Protein AF-A0A7J8DNM6-F1 (afdb_monomer)

InterPro domains:
  IPR003892 Ubiquitin system component CUE [PF02845] (130-167)
  IPR003892 Ubiquitin system component CUE [PS51140] (125-168)
  IPR039805 CUE domain-containing protein 2, CUE domain [cd14367] (128-167)
  IPR060584 CUEDC2, N-terminal domain [PF27983] (4-97)

Organism: Molossus molossus (NCBI:txid27622)

Mean predicted aligned error: 23.27 Å

Solvent-accessible surface area (backbone atoms only — not comparable to full-atom values): 17488 Å² total; per-residue (Å²): 107,73,65,50,53,52,50,47,54,52,50,53,52,51,44,47,74,78,39,76,84,54,64,64,85,64,69,49,72,66,58,43,50,51,55,50,52,54,40,62,72,36,38,77,83,24,75,41,88,88,71,39,66,62,66,61,53,36,54,60,44,29,77,51,33,73,68,50,67,75,55,56,67,68,61,56,43,52,50,51,27,54,48,21,44,51,50,55,58,54,56,72,73,53,87,80,88,78,86,84,80,85,82,86,85,91,87,84,88,89,84,92,82,92,79,84,86,81,90,72,87,75,74,78,75,66,55,85,61,34,60,53,45,41,69,78,31,79,87,53,50,72,69,55,36,47,50,39,27,60,74,39,72,68,36,61,68,59,24,49,48,52,64,72,64,68,76,66,90,67,66,75,83,74,67,51,104,72,82,72,64,82,73,66,96,66,73,62,56,83,89,44,37,60,58,50,50,43,69,74,72,49,86,73,59,68,73,56,72,71,53,77,85,70,79,76,72,79,79,77,70,82,75,82,28,67,40,70,56,96,94,36,84,67,28,74,82,59,66,91,75,72,91,81,75,62,63,68,66,50,53,56,59,72,68,61,74,88,76,74,80,80,82,80,79,79,89,126

pLDDT: mean 74.91, std 18.37, range [25.66, 93.31]

Radius of gyration: 44.98 Å; Cα contacts (8 Å, |Δi|>4): 129; chains: 1; bounding box: 116×76×130 Å

Structure (mmCIF, N/CA/C/O backbone):
data_AF-A0A7J8DNM6-F1
#
_entry.id   AF-A0A7J8DNM6-F1
#
loop_
_atom_site.group_PDB
_atom_site.id
_atom_site.type_symbol
_atom_site.label_atom_id
_atom_site.label_alt_id
_atom_site.label_comp_id
_atom_site.label_asym_id
_atom_site.label_entity_id
_atom_site.label_seq_id
_atom_site.pdbx_PDB_ins_code
_atom_site.Cartn_x
_atom_site.Cartn_y
_atom_site.Cartn_z
_atom_site.occupancy
_atom_site.B_iso_or_equiv
_atom_site.auth_seq_id
_atom_site.auth_comp_id
_atom_site.auth_asym_id
_atom_site.auth_atom_id
_atom_site.pdbx_PDB_model_num
ATOM 1 N N . MET A 1 1 ? -13.519 15.029 -11.400 1.00 61.81 1 MET A N 1
ATOM 2 C CA . MET A 1 1 ? -14.627 14.506 -12.221 1.00 61.81 1 MET A CA 1
ATOM 3 C C . MET A 1 1 ? -14.195 14.090 -13.626 1.00 61.81 1 MET A C 1
ATOM 5 O O . MET A 1 1 ? -14.312 12.912 -13.914 1.00 61.81 1 MET A O 1
ATOM 9 N N . GLU A 1 2 ? -13.696 14.951 -14.528 1.00 80.31 2 GLU A N 1
ATOM 10 C CA . GLU A 1 2 ? -13.348 14.485 -15.897 1.00 80.31 2 GLU A CA 1
ATOM 11 C C . GLU A 1 2 ? -12.157 13.504 -15.920 1.00 80.31 2 GLU A C 1
ATOM 13 O O . GLU A 1 2 ? -12.216 12.484 -16.601 1.00 80.31 2 GLU A O 1
ATOM 18 N N . LEU A 1 3 ? -11.137 13.739 -15.086 1.00 82.69 3 LEU A N 1
ATOM 19 C CA . LEU A 1 3 ? -9.986 12.838 -14.920 1.00 82.69 3 LEU A CA 1
ATOM 20 C C . LEU A 1 3 ? -10.393 11.461 -14.366 1.00 82.69 3 LEU A C 1
ATOM 22 O O . LEU A 1 3 ? -10.002 10.438 -14.915 1.00 82.69 3 LEU A O 1
ATOM 26 N N . GLU A 1 4 ? -11.260 11.417 -13.353 1.00 83.19 4 GLU A N 1
ATOM 27 C CA . GLU A 1 4 ? -11.793 10.161 -12.794 1.00 83.19 4 GLU A CA 1
ATOM 28 C C . GLU A 1 4 ? -12.631 9.391 -13.821 1.00 83.19 4 GLU A C 1
ATOM 30 O O . GLU A 1 4 ? -12.622 8.161 -13.841 1.00 83.19 4 GLU A O 1
ATOM 35 N N . ARG A 1 5 ? -13.329 10.089 -14.730 1.00 86.62 5 ARG A N 1
ATOM 36 C CA . ARG A 1 5 ? -14.038 9.438 -15.843 1.00 86.62 5 ARG A CA 1
ATOM 37 C C . ARG A 1 5 ? -13.084 8.805 -16.851 1.00 86.62 5 ARG A C 1
ATOM 39 O O . ARG A 1 5 ? -13.411 7.758 -17.401 1.00 86.62 5 ARG A O 1
ATOM 46 N N . ILE A 1 6 ? -11.921 9.413 -17.079 1.00 88.50 6 ILE A N 1
ATOM 47 C CA . ILE A 1 6 ? -10.868 8.843 -17.928 1.00 88.50 6 ILE A CA 1
ATOM 48 C C . ILE A 1 6 ? -10.268 7.606 -17.251 1.00 88.50 6 ILE A C 1
ATOM 50 O O . ILE A 1 6 ? -10.199 6.554 -17.884 1.00 88.50 6 ILE A O 1
ATOM 54 N N . VAL A 1 7 ? -9.914 7.707 -15.962 1.00 89.69 7 VAL A N 1
ATOM 55 C CA . VAL A 1 7 ? -9.372 6.584 -15.177 1.00 89.69 7 VAL A CA 1
ATOM 56 C C . VAL A 1 7 ? -10.362 5.427 -15.130 1.00 89.69 7 VAL A C 1
ATOM 58 O O . VAL A 1 7 ? -10.005 4.314 -15.498 1.00 89.69 7 VAL A O 1
ATOM 61 N N . SER A 1 8 ? -11.616 5.682 -14.752 1.00 89.88 8 SER A N 1
ATOM 62 C CA . SER A 1 8 ? -12.641 4.636 -14.670 1.00 89.88 8 SER A CA 1
ATOM 63 C C . SER A 1 8 ? -12.881 3.956 -16.017 1.00 89.88 8 SER A C 1
ATOM 65 O O . SER A 1 8 ? -12.855 2.732 -16.086 1.00 89.88 8 SER A O 1
ATOM 67 N N . ALA A 1 9 ? -13.045 4.708 -17.110 1.00 89.88 9 ALA A N 1
ATOM 68 C CA . ALA A 1 9 ? -13.273 4.119 -18.429 1.00 89.88 9 ALA A CA 1
ATOM 69 C C . ALA A 1 9 ? -12.100 3.241 -18.893 1.00 89.88 9 ALA A C 1
ATOM 71 O O . ALA A 1 9 ? -12.311 2.152 -19.428 1.00 89.88 9 ALA A O 1
ATOM 72 N N . ALA A 1 10 ? -10.868 3.699 -18.685 1.00 90.50 10 ALA A N 1
ATOM 73 C CA . ALA A 1 10 ? -9.682 2.978 -19.118 1.00 90.50 10 ALA A CA 1
ATOM 74 C C . ALA A 1 10 ? -9.350 1.776 -18.218 1.00 90.50 10 ALA A C 1
ATOM 76 O O . ALA A 1 10 ? -8.978 0.728 -18.745 1.00 90.50 10 ALA A O 1
ATOM 77 N N . LEU A 1 11 ? -9.557 1.882 -16.902 1.00 89.94 11 LEU A N 1
ATOM 78 C CA . LEU A 1 11 ? -9.420 0.765 -15.965 1.00 89.94 11 LEU A CA 1
ATOM 79 C C . LEU A 1 11 ? -10.451 -0.330 -16.269 1.00 89.94 11 LEU A C 1
ATOM 81 O O . LEU A 1 11 ? -10.096 -1.500 -16.371 1.00 89.94 11 LEU A O 1
ATOM 85 N N . LEU A 1 12 ? -11.715 0.043 -16.494 1.00 89.94 12 LEU A N 1
ATOM 86 C CA . LEU A 1 12 ? -12.769 -0.908 -16.857 1.00 89.94 12 LEU A CA 1
ATOM 87 C C . LEU A 1 12 ? -12.451 -1.615 -18.179 1.00 89.94 12 LEU A C 1
ATOM 89 O O . LEU A 1 12 ? -12.579 -2.834 -18.263 1.00 89.94 12 LEU A O 1
ATOM 93 N N . ALA A 1 13 ? -11.995 -0.873 -19.192 1.00 90.56 13 ALA A N 1
ATOM 94 C CA . ALA A 1 13 ? -11.592 -1.459 -20.467 1.00 90.56 13 ALA A CA 1
ATOM 95 C C . ALA A 1 13 ? -10.422 -2.440 -20.299 1.00 90.56 13 ALA A C 1
ATOM 97 O O . ALA A 1 13 ? -10.457 -3.528 -20.870 1.00 90.56 13 ALA A O 1
ATOM 98 N N . PHE A 1 14 ? -9.422 -2.080 -19.489 1.00 92.00 14 PHE A N 1
ATOM 99 C CA . PHE A 1 14 ? -8.266 -2.924 -19.196 1.00 92.00 14 PHE A CA 1
ATOM 100 C C . PHE A 1 14 ? -8.660 -4.231 -18.504 1.00 92.00 14 PHE A C 1
ATOM 102 O O . PHE A 1 14 ? -8.277 -5.316 -18.957 1.00 92.00 14 PHE A O 1
ATOM 109 N N . VAL A 1 15 ? -9.470 -4.142 -17.446 1.00 90.19 15 VAL A N 1
ATOM 110 C CA . VAL A 1 15 ? -9.927 -5.327 -16.717 1.00 90.19 15 VAL A CA 1
ATOM 111 C C . VAL A 1 15 ? -10.764 -6.217 -17.631 1.00 90.19 15 VAL A C 1
ATOM 113 O O . VAL A 1 15 ? -10.523 -7.414 -17.669 1.00 90.19 15 VAL A O 1
ATOM 116 N N . GLN A 1 16 ? -11.654 -5.665 -18.459 1.00 88.38 16 GLN A N 1
ATOM 117 C CA . GLN A 1 16 ? -12.438 -6.463 -19.411 1.00 88.38 16 GLN A CA 1
ATOM 118 C C . GLN A 1 16 ? -11.579 -7.180 -20.462 1.00 88.38 16 GLN A C 1
ATOM 120 O O . GLN A 1 16 ? -11.927 -8.283 -20.882 1.00 88.38 16 GLN A O 1
ATOM 125 N N . THR A 1 17 ? -10.457 -6.591 -20.891 1.00 91.12 17 THR A N 1
ATOM 126 C CA . THR A 1 17 ? -9.538 -7.248 -21.836 1.00 91.12 17 THR A CA 1
ATOM 127 C C . THR A 1 17 ? -8.751 -8.405 -21.230 1.00 91.12 17 THR A C 1
ATOM 129 O O . THR A 1 17 ? -8.462 -9.364 -21.943 1.00 91.12 17 THR A O 1
ATOM 132 N N . HIS A 1 18 ? -8.398 -8.331 -19.946 1.00 88.44 18 HIS A N 1
ATOM 133 C CA . HIS A 1 18 ? -7.558 -9.340 -19.293 1.00 88.44 18 HIS A CA 1
ATOM 134 C C . HIS A 1 18 ? -8.346 -10.328 -18.422 1.00 88.44 18 HIS A C 1
ATOM 136 O O . HIS A 1 18 ? -7.888 -11.448 -18.214 1.00 88.44 18 HIS A O 1
ATOM 142 N N . LEU A 1 19 ? -9.536 -9.941 -17.961 1.00 88.56 19 LEU A N 1
ATOM 143 C CA . LEU A 1 19 ? -10.426 -10.694 -17.080 1.00 88.56 19 LEU A CA 1
ATOM 144 C C . LEU A 1 19 ? -11.892 -10.488 -17.524 1.00 88.56 19 LEU A C 1
ATOM 146 O O . LEU A 1 19 ? -12.631 -9.708 -16.920 1.00 88.56 19 LEU A O 1
ATOM 150 N N . PRO A 1 20 ? -12.355 -11.184 -18.579 1.00 80.69 20 PRO A N 1
ATOM 151 C CA . PRO A 1 20 ? -13.709 -11.005 -19.115 1.00 80.69 20 PRO A CA 1
ATOM 152 C C . PRO A 1 20 ? -14.824 -11.472 -18.162 1.00 80.69 20 PRO A C 1
ATOM 154 O O . PRO A 1 20 ? -15.978 -11.095 -18.345 1.00 80.69 20 PRO A O 1
ATOM 157 N N . GLU A 1 21 ? -14.487 -12.285 -17.157 1.00 82.25 21 GLU A N 1
ATOM 158 C CA . GLU A 1 21 ? -15.415 -12.786 -16.131 1.00 82.25 21 GLU A CA 1
ATOM 159 C C . GLU A 1 21 ? -15.377 -11.964 -14.830 1.00 82.25 21 GLU A C 1
ATOM 161 O O . GLU A 1 21 ? -16.088 -12.294 -13.881 1.00 82.25 21 GLU A O 1
ATOM 166 N N . ALA A 1 22 ? -14.558 -10.908 -14.760 1.00 83.25 22 ALA A N 1
ATOM 167 C CA . ALA A 1 22 ? -14.437 -10.101 -13.552 1.00 83.25 22 ALA A CA 1
ATOM 168 C C . ALA A 1 22 ? -15.730 -9.329 -13.253 1.00 83.25 22 ALA A C 1
ATOM 170 O O . ALA A 1 22 ? -16.288 -8.644 -14.116 1.00 83.25 22 ALA A O 1
ATOM 171 N N . ASP A 1 23 ? -16.170 -9.397 -11.997 1.00 82.69 23 ASP A N 1
ATOM 172 C CA . ASP A 1 23 ? -17.234 -8.541 -11.489 1.00 82.69 23 ASP A CA 1
ATOM 173 C C . ASP A 1 23 ? -16.671 -7.143 -11.195 1.00 82.69 23 ASP A C 1
ATOM 175 O O . ASP A 1 23 ? -15.834 -6.960 -10.316 1.00 82.69 23 ASP A O 1
ATOM 179 N N . LEU A 1 24 ? -17.128 -6.152 -11.962 1.00 82.19 24 LEU A N 1
ATOM 180 C CA . LEU A 1 24 ? -16.690 -4.756 -11.859 1.00 82.19 24 LEU A CA 1
ATOM 181 C C . LEU A 1 24 ? -17.611 -3.921 -10.962 1.00 82.19 24 LEU A C 1
ATOM 183 O O . LEU A 1 24 ? -17.392 -2.720 -10.813 1.00 82.19 24 LEU A O 1
ATOM 187 N N . SER A 1 25 ? -18.655 -4.526 -10.384 1.00 83.25 25 SER A N 1
ATOM 188 C CA . SER A 1 25 ? -19.631 -3.819 -9.548 1.00 83.25 25 SER A CA 1
ATOM 189 C C . SER A 1 25 ? -19.038 -3.281 -8.242 1.00 83.25 25 SER A C 1
ATOM 191 O O . SER A 1 25 ? -19.586 -2.336 -7.676 1.00 83.25 25 SER A O 1
ATOM 193 N N . GLY A 1 26 ? -17.909 -3.840 -7.795 1.00 80.81 26 GLY A N 1
ATOM 194 C CA . GLY A 1 26 ? -17.168 -3.394 -6.614 1.00 80.81 26 GLY A CA 1
ATOM 195 C C . GLY A 1 26 ? -16.264 -2.178 -6.835 1.00 80.81 26 GLY A C 1
ATOM 196 O O . GLY A 1 26 ? -15.731 -1.655 -5.861 1.00 80.81 26 GLY A O 1
ATOM 197 N N . LEU A 1 27 ? -16.078 -1.716 -8.078 1.00 88.62 27 LEU A N 1
ATOM 198 C CA . LEU A 1 27 ? -15.266 -0.532 -8.366 1.00 88.62 27 LEU A CA 1
ATOM 199 C C . LEU A 1 27 ? -16.073 0.745 -8.098 1.00 88.62 27 LEU A C 1
ATOM 201 O O . LEU A 1 27 ? -16.978 1.099 -8.856 1.00 88.62 27 LEU A O 1
ATOM 205 N N . ASP A 1 28 ? -15.730 1.439 -7.018 1.00 89.75 28 ASP A N 1
ATOM 206 C CA . ASP A 1 28 ? -16.382 2.662 -6.561 1.00 89.75 28 ASP A CA 1
ATOM 207 C C . ASP A 1 28 ? -15.521 3.928 -6.760 1.00 89.75 28 ASP A C 1
ATOM 209 O O . ASP A 1 28 ? -14.427 3.919 -7.321 1.00 89.75 28 ASP A O 1
ATOM 213 N N . GLU A 1 29 ? -16.035 5.074 -6.315 1.00 89.69 29 GLU A N 1
ATOM 214 C CA . GLU A 1 29 ? -15.306 6.347 -6.375 1.00 89.69 29 GLU A CA 1
ATOM 215 C C . GLU A 1 29 ? -14.008 6.320 -5.548 1.00 89.69 29 GLU A C 1
ATOM 217 O O . GLU A 1 29 ? -13.029 6.970 -5.915 1.00 89.69 29 GLU A O 1
ATOM 222 N N . VAL A 1 30 ? -13.966 5.526 -4.471 1.00 90.94 30 VAL A N 1
ATOM 223 C CA . VAL A 1 30 ? -12.804 5.425 -3.582 1.00 90.94 30 VAL A CA 1
ATOM 224 C C . VAL A 1 30 ? -11.639 4.780 -4.320 1.00 90.94 30 VAL A C 1
ATOM 226 O O . VAL A 1 30 ? -10.547 5.353 -4.333 1.00 90.94 30 VAL A O 1
ATOM 229 N N . ILE A 1 31 ? -11.858 3.653 -5.002 1.00 91.38 31 ILE A N 1
ATOM 230 C CA . ILE A 1 31 ? -10.784 3.012 -5.769 1.00 91.38 31 ILE A CA 1
ATOM 231 C C . ILE A 1 31 ? -10.327 3.889 -6.938 1.00 91.38 31 ILE A C 1
ATOM 233 O O . ILE A 1 31 ? -9.128 3.996 -7.184 1.00 91.38 31 ILE A O 1
ATOM 237 N N . PHE A 1 32 ? -11.236 4.602 -7.612 1.00 90.75 32 PHE A N 1
ATOM 238 C CA . PHE A 1 32 ? -10.841 5.528 -8.677 1.00 90.75 32 PHE A CA 1
ATOM 239 C C . PHE A 1 32 ? -10.017 6.705 -8.148 1.00 90.75 32 PHE A C 1
ATOM 241 O O . PHE A 1 32 ? -9.065 7.110 -8.812 1.00 90.75 32 PHE A O 1
ATOM 248 N N . SER A 1 33 ? -10.330 7.215 -6.954 1.00 90.94 33 SER A N 1
ATOM 249 C CA . SER A 1 33 ? -9.546 8.271 -6.305 1.00 90.94 33 SER A CA 1
ATOM 250 C C . SER A 1 33 ? -8.150 7.789 -5.903 1.00 90.94 33 SER A C 1
ATOM 252 O O . SER A 1 33 ? -7.171 8.502 -6.112 1.00 90.94 33 SER A O 1
ATOM 254 N N . TYR A 1 34 ? -8.043 6.550 -5.414 1.00 92.50 34 TYR A N 1
ATOM 255 C CA . TYR A 1 34 ? -6.767 5.917 -5.096 1.00 92.50 34 TYR A CA 1
ATOM 256 C C . TYR A 1 34 ? -5.905 5.743 -6.351 1.00 92.50 34 TYR A C 1
ATOM 258 O O . TYR A 1 34 ? -4.764 6.197 -6.379 1.00 92.50 34 TYR A O 1
ATOM 266 N N . VAL A 1 35 ? -6.464 5.155 -7.416 1.00 91.50 35 VAL A N 1
ATOM 267 C CA . VAL A 1 35 ? -5.762 4.958 -8.695 1.00 91.50 35 VAL A CA 1
ATOM 268 C C . VAL A 1 35 ? -5.342 6.301 -9.297 1.00 91.50 35 VAL A C 1
ATOM 270 O O . VAL A 1 35 ? -4.244 6.417 -9.834 1.00 91.50 35 VAL A O 1
ATOM 273 N N . LEU A 1 36 ? -6.188 7.328 -9.198 1.00 90.19 36 LEU A N 1
ATOM 274 C CA . LEU A 1 36 ? -5.845 8.670 -9.657 1.00 90.19 36 LEU A CA 1
ATOM 275 C C . LEU A 1 36 ? -4.667 9.255 -8.866 1.00 90.19 36 LEU A C 1
ATOM 277 O O . LEU A 1 36 ? -3.745 9.764 -9.491 1.00 90.19 36 LEU A O 1
ATOM 281 N N . GLY A 1 37 ? -4.661 9.140 -7.534 1.00 89.38 37 GLY A N 1
ATOM 282 C CA . GLY A 1 37 ? -3.546 9.598 -6.696 1.00 89.38 37 GLY A CA 1
ATOM 283 C C . GLY A 1 37 ? -2.235 8.881 -7.026 1.00 89.38 37 GLY A C 1
ATOM 284 O O . GLY A 1 37 ? -1.216 9.524 -7.254 1.00 89.38 37 GLY A O 1
ATOM 285 N N . VAL A 1 38 ? -2.292 7.558 -7.194 1.00 90.69 38 VAL A N 1
ATOM 286 C CA . VAL A 1 38 ? -1.154 6.750 -7.657 1.00 90.69 38 VAL A CA 1
ATOM 287 C C . VAL A 1 38 ? -0.615 7.253 -9.002 1.00 90.69 38 VAL A C 1
ATOM 289 O O . VAL A 1 38 ? 0.592 7.394 -9.186 1.00 90.69 38 VAL A O 1
ATOM 292 N N . LEU A 1 39 ? -1.501 7.553 -9.954 1.00 88.94 39 LEU A N 1
ATOM 293 C CA . LEU A 1 39 ? -1.121 8.074 -11.269 1.00 88.94 39 LEU A CA 1
ATOM 294 C C . LEU A 1 39 ? -0.560 9.504 -11.217 1.00 88.94 39 LEU A C 1
ATOM 296 O O . LEU A 1 39 ? 0.232 9.874 -12.087 1.00 88.94 39 LEU A O 1
ATOM 300 N N . GLU A 1 40 ? -0.956 10.309 -10.231 1.00 85.69 40 GLU A N 1
ATOM 301 C CA . GLU A 1 40 ? -0.399 11.644 -9.996 1.00 85.69 40 GLU A CA 1
ATOM 302 C C . GLU A 1 40 ? 1.028 11.575 -9.441 1.00 85.69 40 GLU A C 1
ATOM 304 O O . GLU A 1 40 ? 1.890 12.322 -9.912 1.00 85.69 40 GLU A O 1
ATOM 309 N N . ASP A 1 41 ? 1.293 10.641 -8.525 1.00 84.12 41 ASP A N 1
ATOM 310 C CA . ASP A 1 41 ? 2.611 10.423 -7.914 1.00 84.12 41 ASP A CA 1
ATOM 311 C C . ASP A 1 41 ? 3.627 9.822 -8.904 1.00 84.12 41 ASP A C 1
ATOM 313 O O . ASP A 1 41 ? 4.816 10.150 -8.887 1.00 84.12 41 ASP A O 1
ATOM 317 N N . LEU A 1 42 ? 3.145 8.988 -9.831 1.00 81.69 42 LEU A N 1
ATOM 318 C CA . LEU A 1 42 ? 3.931 8.385 -10.911 1.00 81.69 42 LEU A CA 1
ATOM 319 C C . LEU A 1 42 ? 4.471 9.406 -11.926 1.00 81.69 42 LEU A C 1
ATOM 321 O O . LEU A 1 42 ? 5.528 9.202 -12.529 1.00 81.69 42 LEU A O 1
ATOM 325 N N . GLY A 1 43 ? 3.742 10.500 -12.149 1.00 70.69 43 GLY A N 1
ATOM 326 C CA . GLY A 1 43 ? 4.082 11.489 -13.167 1.00 70.69 43 GLY A CA 1
ATOM 327 C C . GLY A 1 43 ? 4.105 10.932 -14.609 1.00 70.69 43 GLY A C 1
ATOM 328 O O . GLY A 1 43 ? 3.683 9.805 -14.886 1.00 70.69 43 GLY A O 1
ATOM 329 N N . PRO A 1 44 ? 4.580 11.727 -15.587 1.00 68.81 44 PRO A N 1
ATOM 330 C CA . PRO A 1 44 ? 4.567 11.347 -17.004 1.00 68.81 44 PRO A CA 1
ATOM 331 C C . PRO A 1 44 ? 5.595 10.263 -17.362 1.00 68.81 44 PRO A C 1
ATOM 333 O O . PRO A 1 44 ? 5.495 9.665 -18.430 1.00 68.81 44 PRO A O 1
ATOM 336 N N . SER A 1 45 ? 6.576 10.016 -16.491 1.00 68.6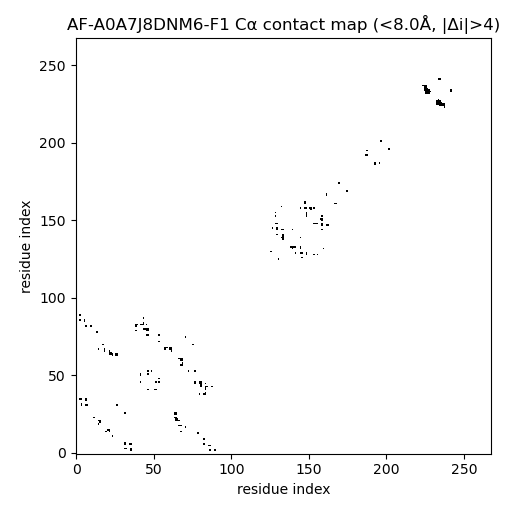2 45 SER A N 1
ATOM 337 C CA . SER A 1 45 ? 7.649 9.042 -16.717 1.00 68.62 45 SER A CA 1
ATOM 338 C C . SER A 1 45 ? 7.174 7.591 -16.562 1.00 68.62 45 SER A C 1
ATOM 340 O O . SER A 1 45 ? 7.761 6.694 -17.164 1.00 68.62 45 SER A O 1
ATOM 342 N N . GLY A 1 46 ? 6.065 7.362 -15.849 1.00 69.94 46 GLY A N 1
ATOM 343 C CA . GLY A 1 46 ? 5.513 6.029 -15.605 1.00 69.94 46 GLY A CA 1
ATOM 344 C C . GLY A 1 46 ? 6.155 5.320 -14.403 1.00 69.94 46 GLY A C 1
ATOM 345 O O . GLY A 1 46 ? 6.978 5.912 -13.705 1.00 69.94 46 GLY A O 1
ATOM 346 N N . PRO A 1 47 ? 5.747 4.070 -14.123 1.00 77.25 47 PRO A N 1
ATOM 347 C CA . PRO A 1 47 ? 6.210 3.328 -12.952 1.00 77.25 47 PRO A CA 1
ATOM 348 C C . PRO A 1 47 ? 7.687 2.952 -13.055 1.00 77.25 47 PRO A C 1
ATOM 350 O O . PRO A 1 47 ? 8.102 2.306 -14.014 1.00 77.25 47 PRO A O 1
ATOM 353 N N . SER A 1 48 ? 8.464 3.336 -12.039 1.00 73.25 48 SER A N 1
ATOM 354 C CA . SER A 1 48 ? 9.823 2.851 -11.783 1.00 73.25 48 SER A CA 1
ATOM 355 C C . SER A 1 48 ? 9.865 2.106 -10.449 1.00 73.25 48 SER A C 1
ATOM 357 O O . SER A 1 48 ? 9.075 2.403 -9.554 1.00 73.25 48 SER A O 1
ATOM 359 N N . GLU A 1 49 ? 10.800 1.164 -10.309 1.00 64.56 49 GLU A N 1
ATOM 360 C CA . GLU A 1 49 ? 10.955 0.335 -9.099 1.00 64.56 49 GLU A CA 1
ATOM 361 C C . GLU A 1 49 ? 11.189 1.179 -7.827 1.00 64.56 49 GLU A C 1
ATOM 363 O O . GLU A 1 49 ? 10.779 0.780 -6.744 1.00 64.56 49 GLU A O 1
ATOM 368 N N . ASP A 1 50 ? 11.778 2.375 -7.960 1.00 68.88 50 ASP A N 1
ATOM 369 C CA . ASP A 1 50 ? 12.058 3.273 -6.828 1.00 68.88 50 ASP A CA 1
ATOM 370 C C . ASP A 1 50 ? 10.909 4.241 -6.493 1.00 68.88 50 ASP A C 1
ATOM 372 O O . ASP A 1 50 ? 10.870 4.790 -5.392 1.00 68.88 50 ASP A O 1
ATOM 376 N N . ASN A 1 51 ? 9.990 4.494 -7.433 1.00 76.06 51 ASN A N 1
ATOM 377 C CA . ASN A 1 51 ? 8.937 5.508 -7.276 1.00 76.06 51 ASN A CA 1
ATOM 378 C C . ASN A 1 51 ? 7.528 4.906 -7.168 1.00 76.06 51 ASN A C 1
ATOM 380 O O . ASN A 1 51 ? 6.575 5.628 -6.881 1.00 76.06 51 ASN A O 1
ATOM 384 N N . PHE A 1 52 ? 7.371 3.602 -7.417 1.00 86.06 52 PHE A N 1
ATOM 385 C CA . PHE A 1 52 ? 6.069 2.950 -7.421 1.00 86.06 52 PHE A CA 1
ATOM 386 C C . PHE A 1 52 ? 6.114 1.506 -6.940 1.00 86.06 52 PHE A C 1
ATOM 388 O O . PHE A 1 52 ? 6.726 0.636 -7.558 1.00 86.06 52 PHE A O 1
ATOM 395 N N . ASP A 1 53 ? 5.356 1.245 -5.880 1.00 89.44 53 ASP A N 1
ATOM 396 C CA . ASP A 1 53 ? 5.134 -0.101 -5.377 1.00 89.44 53 ASP A CA 1
ATOM 397 C C . ASP A 1 53 ? 4.042 -0.812 -6.200 1.00 89.44 53 ASP A C 1
ATOM 399 O O . ASP A 1 53 ? 2.838 -0.719 -5.932 1.00 89.44 53 ASP A O 1
ATOM 403 N N . MET A 1 54 ? 4.484 -1.514 -7.246 1.00 88.88 54 MET A N 1
ATOM 404 C CA . 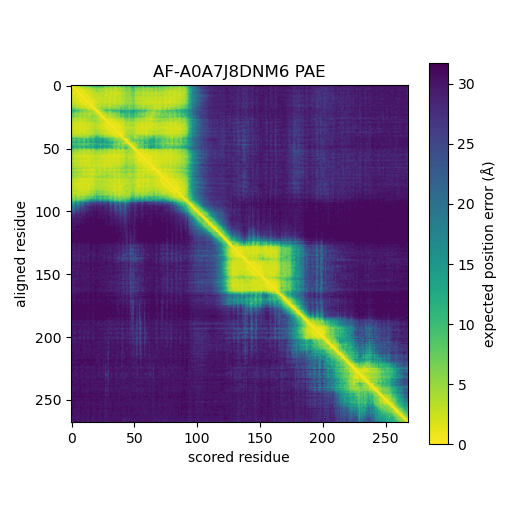MET A 1 54 ? 3.627 -2.317 -8.125 1.00 88.88 54 MET A CA 1
ATOM 405 C C . MET A 1 54 ? 2.933 -3.455 -7.368 1.00 88.88 54 MET A C 1
ATOM 407 O O . MET A 1 54 ? 1.805 -3.819 -7.709 1.00 88.88 54 MET A O 1
ATOM 411 N N . GLU A 1 55 ? 3.592 -4.033 -6.365 1.00 90.62 55 GLU A N 1
ATOM 412 C CA . GLU A 1 55 ? 3.082 -5.176 -5.606 1.00 90.62 55 GLU A CA 1
ATOM 413 C C . GLU A 1 55 ? 1.936 -4.731 -4.698 1.00 90.62 55 GLU A C 1
ATOM 415 O O . GLU A 1 55 ? 0.856 -5.322 -4.760 1.00 90.62 55 GLU A O 1
ATOM 420 N N . ALA A 1 56 ? 2.106 -3.620 -3.977 1.00 91.62 56 ALA A N 1
ATOM 421 C CA . ALA A 1 56 ? 1.049 -3.012 -3.172 1.00 91.62 56 ALA A CA 1
ATOM 422 C C . ALA A 1 56 ? -0.136 -2.542 -4.027 1.00 91.62 56 ALA A C 1
ATOM 424 O O . ALA A 1 56 ? -1.292 -2.749 -3.655 1.00 91.62 56 ALA A O 1
ATOM 425 N N . PHE A 1 57 ? 0.122 -1.946 -5.196 1.00 93.12 57 PHE A N 1
ATOM 426 C CA . PHE A 1 57 ? -0.947 -1.577 -6.124 1.00 93.12 57 PHE A CA 1
ATOM 427 C C . PHE A 1 57 ? -1.739 -2.804 -6.596 1.00 93.12 57 PHE A C 1
ATOM 429 O O . PHE A 1 57 ? -2.970 -2.791 -6.619 1.00 93.12 57 PHE A O 1
ATOM 436 N N . THR A 1 58 ? -1.034 -3.876 -6.956 1.00 93.00 58 THR A N 1
ATOM 437 C CA . THR A 1 58 ? -1.649 -5.124 -7.421 1.00 93.00 58 THR A CA 1
ATOM 438 C C . THR A 1 58 ? -2.460 -5.788 -6.309 1.00 93.00 58 THR A C 1
ATOM 440 O O . THR A 1 58 ? -3.574 -6.239 -6.565 1.00 93.00 58 THR A O 1
ATOM 443 N N . GLU A 1 59 ? -1.952 -5.798 -5.074 1.00 93.31 59 GLU A N 1
ATOM 444 C CA . GLU A 1 59 ? -2.664 -6.301 -3.894 1.00 93.31 59 GLU A CA 1
ATOM 445 C C . GLU A 1 59 ? -3.943 -5.499 -3.627 1.00 93.31 59 GLU A C 1
ATOM 447 O O . GLU A 1 59 ? -5.017 -6.077 -3.447 1.00 93.31 59 GLU A O 1
ATOM 452 N N . MET A 1 60 ? -3.852 -4.166 -3.677 1.00 93.00 60 MET A N 1
ATOM 453 C CA . MET A 1 60 ? -5.015 -3.294 -3.539 1.00 93.00 60 MET A CA 1
ATOM 454 C C . MET A 1 60 ? -6.053 -3.570 -4.624 1.00 93.00 60 MET A C 1
ATOM 456 O O . MET A 1 60 ? -7.236 -3.644 -4.313 1.00 93.00 60 MET A O 1
ATOM 460 N N . MET A 1 61 ? -5.639 -3.766 -5.877 1.00 92.12 61 MET A N 1
ATOM 461 C CA . MET A 1 61 ? -6.551 -4.064 -6.983 1.00 92.12 61 MET A CA 1
ATOM 462 C C . MET A 1 61 ? -7.183 -5.459 -6.895 1.00 92.12 61 MET A C 1
ATOM 464 O O . MET A 1 61 ? -8.364 -5.594 -7.208 1.00 92.12 61 MET A O 1
ATOM 468 N N . GLU A 1 62 ? -6.450 -6.476 -6.433 1.00 92.38 62 GLU A N 1
ATOM 469 C CA . GLU A 1 62 ? -6.959 -7.845 -6.239 1.00 92.38 62 GLU A CA 1
ATOM 470 C C . GLU A 1 62 ? -8.128 -7.892 -5.243 1.00 92.38 62 GLU A C 1
ATOM 472 O O . GLU A 1 62 ? -9.053 -8.687 -5.404 1.00 92.38 62 GLU A O 1
ATOM 477 N N . ALA A 1 63 ? -8.129 -7.006 -4.240 1.00 91.25 63 ALA A N 1
ATOM 478 C CA . ALA A 1 63 ? -9.210 -6.919 -3.259 1.00 91.25 63 ALA A CA 1
ATOM 479 C C . ALA A 1 63 ? -10.561 -6.495 -3.871 1.00 91.25 63 ALA A C 1
ATOM 481 O O . ALA A 1 63 ? -11.610 -6.859 -3.336 1.00 91.25 63 ALA A O 1
ATOM 482 N N . TYR A 1 64 ? -10.545 -5.747 -4.981 1.00 90.75 64 TYR A N 1
ATOM 483 C CA . TYR A 1 64 ? -11.752 -5.289 -5.685 1.00 90.75 64 TYR A CA 1
ATOM 484 C C . TYR A 1 64 ? -12.034 -6.090 -6.956 1.00 90.75 64 TYR A C 1
ATOM 486 O O . TYR A 1 64 ? -13.193 -6.271 -7.324 1.00 90.75 64 TYR A O 1
ATOM 494 N N . VAL A 1 65 ? -10.986 -6.560 -7.630 1.00 90.38 65 VAL A N 1
ATOM 495 C CA . VAL A 1 65 ? -11.054 -7.305 -8.886 1.00 90.38 65 VAL A CA 1
ATOM 496 C C . VAL A 1 65 ? -10.332 -8.638 -8.684 1.00 90.38 65 VAL A C 1
ATOM 498 O O . VAL A 1 65 ? -9.118 -8.716 -8.875 1.00 90.38 65 VAL A O 1
ATOM 501 N N . PRO A 1 66 ? -11.055 -9.707 -8.312 1.00 90.00 66 PRO A N 1
ATOM 502 C CA . PRO A 1 66 ? -10.452 -11.022 -8.141 1.00 90.00 66 PRO A CA 1
ATOM 503 C C . PRO A 1 66 ? -9.751 -11.493 -9.420 1.00 90.00 66 PRO A C 1
ATOM 505 O O . PRO A 1 66 ? -10.321 -11.439 -10.512 1.00 90.00 66 PRO A O 1
ATOM 508 N N . GLY A 1 67 ? -8.521 -11.987 -9.287 1.00 88.31 67 GLY A N 1
ATOM 509 C CA . GLY A 1 67 ? -7.693 -12.437 -10.404 1.00 88.31 67 GLY A CA 1
ATOM 510 C C . GLY A 1 67 ? -6.825 -11.351 -11.044 1.00 88.31 67 GLY A C 1
ATOM 511 O O . GLY A 1 67 ? -6.028 -11.678 -11.925 1.00 88.31 67 GLY A O 1
ATOM 512 N N . PHE A 1 68 ? -6.911 -10.094 -10.601 1.00 91.12 68 PHE A N 1
ATOM 513 C CA . PHE A 1 68 ? -6.048 -9.002 -11.060 1.00 91.12 68 PHE A CA 1
ATOM 514 C C . PHE A 1 68 ? -4.556 -9.289 -10.832 1.00 91.12 68 PHE A C 1
ATOM 516 O O . PHE A 1 68 ? -3.735 -8.992 -11.698 1.00 91.12 68 PHE A O 1
ATOM 523 N N . ALA A 1 69 ? -4.199 -9.970 -9.743 1.00 90.94 69 ALA A N 1
ATOM 524 C CA . ALA A 1 69 ? -2.833 -10.381 -9.422 1.00 90.94 69 ALA A CA 1
ATOM 525 C C . ALA A 1 69 ? -2.226 -11.393 -10.410 1.00 90.94 69 ALA A C 1
ATOM 527 O O . ALA A 1 69 ? -1.012 -11.590 -10.426 1.00 90.94 69 ALA A O 1
ATOM 528 N N . HIS A 1 70 ? -3.041 -12.035 -11.253 1.00 92.12 70 HIS A N 1
ATOM 529 C CA . HIS A 1 70 ? -2.550 -12.934 -12.301 1.00 92.12 70 HIS A CA 1
ATOM 530 C C . HIS A 1 70 ? -2.126 -12.185 -13.571 1.00 92.12 70 HIS A C 1
ATOM 532 O O . HIS A 1 70 ? -1.519 -12.785 -14.464 1.00 92.12 70 HIS A O 1
ATOM 538 N N . ILE A 1 71 ? -2.438 -10.890 -13.678 1.00 92.19 71 ILE A N 1
ATOM 539 C CA . ILE A 1 71 ? -2.025 -10.072 -14.812 1.00 92.19 71 ILE A CA 1
ATOM 540 C C . ILE A 1 71 ? -0.510 -9.817 -14.700 1.00 92.19 71 ILE A C 1
ATOM 542 O O . ILE A 1 71 ? -0.029 -9.379 -13.656 1.00 92.19 71 ILE A O 1
ATOM 546 N N . PRO A 1 72 ? 0.276 -10.072 -15.763 1.00 90.44 72 PRO A N 1
ATOM 547 C CA . PRO A 1 72 ? 1.712 -9.819 -15.748 1.00 90.44 72 PRO A CA 1
ATOM 548 C C . PRO A 1 72 ? 2.051 -8.366 -15.394 1.00 90.44 72 PRO A C 1
ATOM 550 O O . PRO A 1 72 ? 1.528 -7.440 -16.012 1.00 90.44 72 PRO A O 1
ATOM 553 N N . ARG A 1 73 ? 3.018 -8.170 -14.486 1.00 89.12 73 ARG A N 1
ATOM 554 C CA . ARG A 1 73 ? 3.484 -6.841 -14.040 1.00 89.12 73 ARG A CA 1
ATOM 555 C C . ARG A 1 73 ? 3.800 -5.866 -15.179 1.00 89.12 73 ARG A C 1
ATOM 557 O O . ARG A 1 73 ? 3.480 -4.691 -15.082 1.00 89.12 73 ARG A O 1
ATOM 564 N N . GLY A 1 74 ? 4.384 -6.361 -16.276 1.00 88.06 74 GLY A N 1
ATOM 565 C CA . GLY A 1 74 ? 4.714 -5.530 -17.437 1.00 88.06 74 GLY A CA 1
ATOM 566 C C . GLY A 1 74 ? 3.468 -4.929 -18.088 1.00 88.06 74 GLY A C 1
ATOM 567 O O . GLY A 1 74 ? 3.451 -3.756 -18.422 1.00 88.06 74 GLY A O 1
ATOM 568 N N . ILE A 1 75 ? 2.382 -5.702 -18.158 1.00 91.56 75 ILE A N 1
ATOM 569 C CA . ILE A 1 75 ? 1.108 -5.265 -18.737 1.00 91.56 75 ILE A CA 1
ATOM 570 C C . ILE A 1 75 ? 0.428 -4.219 -17.839 1.00 91.56 75 ILE A C 1
ATOM 572 O O . ILE A 1 75 ? -0.135 -3.245 -18.339 1.00 91.56 75 ILE A O 1
ATOM 576 N N . ILE A 1 76 ? 0.500 -4.397 -16.515 1.00 91.31 76 ILE A N 1
ATOM 577 C CA . ILE A 1 76 ? -0.011 -3.420 -15.540 1.00 91.31 76 ILE A CA 1
ATOM 578 C C . ILE A 1 76 ? 0.803 -2.118 -15.619 1.00 91.31 76 ILE A C 1
ATOM 580 O O . ILE A 1 76 ? 0.224 -1.031 -15.645 1.00 91.31 76 ILE A O 1
ATOM 584 N N . GLY A 1 77 ? 2.131 -2.218 -15.726 1.00 89.62 77 GLY A N 1
ATOM 585 C CA . GLY A 1 77 ? 3.022 -1.069 -15.895 1.00 89.62 77 GLY A CA 1
ATOM 586 C C . GLY A 1 77 ? 2.745 -0.281 -17.176 1.00 89.62 77 GLY A C 1
ATOM 587 O O . GLY A 1 77 ? 2.592 0.940 -17.124 1.00 89.62 77 GLY A O 1
ATOM 588 N N . ASP A 1 78 ? 2.573 -0.977 -18.301 1.00 90.31 78 ASP A N 1
ATOM 589 C CA . ASP A 1 78 ? 2.215 -0.368 -19.587 1.00 90.31 78 ASP A CA 1
ATOM 590 C C . ASP A 1 78 ? 0.863 0.360 -19.512 1.00 90.31 78 ASP A C 1
ATOM 592 O O . ASP A 1 78 ? 0.703 1.468 -20.034 1.00 90.31 78 ASP A O 1
ATOM 596 N N . MET A 1 79 ? -0.125 -0.238 -18.834 1.00 91.62 79 MET A N 1
ATOM 597 C CA . MET A 1 79 ? -1.421 0.397 -18.588 1.00 91.62 79 MET A CA 1
ATOM 598 C C . MET A 1 79 ? -1.257 1.675 -17.756 1.00 91.62 79 MET A C 1
ATOM 600 O O . MET A 1 79 ? -1.805 2.711 -18.138 1.00 91.62 79 MET A O 1
ATOM 604 N N . MET A 1 80 ? -0.494 1.628 -16.662 1.00 90.69 80 MET A N 1
ATOM 605 C CA . MET A 1 80 ? -0.243 2.784 -15.795 1.00 90.69 80 MET A CA 1
ATOM 606 C C . MET A 1 80 ? 0.438 3.931 -16.533 1.00 90.69 80 MET A C 1
ATOM 608 O O . MET A 1 80 ? -0.007 5.074 -16.445 1.00 90.69 80 MET A O 1
ATOM 612 N N . GLN A 1 81 ? 1.465 3.630 -17.326 1.00 89.31 81 GLN A N 1
ATOM 613 C CA . GLN A 1 81 ? 2.166 4.632 -18.125 1.00 89.31 81 GLN A CA 1
ATOM 614 C C . GLN A 1 81 ? 1.257 5.244 -19.201 1.00 89.31 81 GLN A C 1
ATOM 616 O O . GLN A 1 81 ? 1.249 6.456 -19.428 1.00 89.31 81 GLN A O 1
ATOM 621 N N . LYS A 1 82 ? 0.429 4.424 -19.856 1.00 89.50 82 LYS A N 1
ATOM 622 C CA . LYS A 1 82 ? -0.546 4.905 -20.842 1.00 89.50 82 LYS A CA 1
ATOM 623 C C . LYS A 1 82 ? -1.604 5.804 -20.199 1.00 89.50 82 LYS A C 1
ATOM 625 O O . LYS A 1 82 ? -1.982 6.819 -20.788 1.00 89.50 82 LYS A O 1
ATOM 630 N N . LEU A 1 83 ? -2.076 5.444 -19.009 1.00 89.75 83 LEU A N 1
ATOM 631 C CA . LEU A 1 83 ? -3.045 6.209 -18.228 1.00 89.75 83 LEU A CA 1
ATOM 632 C C . LEU A 1 83 ? -2.475 7.547 -17.749 1.00 89.75 83 LEU A C 1
ATOM 634 O O . LEU A 1 83 ? -3.121 8.578 -17.946 1.00 89.75 83 LEU A O 1
ATOM 638 N N . SER A 1 84 ? -1.259 7.563 -17.198 1.00 88.38 84 SER A N 1
ATOM 639 C CA . SER A 1 84 ? -0.605 8.803 -16.758 1.00 88.38 84 SER A CA 1
ATOM 640 C C . SER A 1 84 ? -0.356 9.754 -17.937 1.00 88.38 84 SER A C 1
ATOM 642 O O . SER A 1 84 ? -0.622 10.958 -17.849 1.00 88.38 84 SER A O 1
ATOM 644 N N . GLY A 1 85 ? 0.024 9.214 -19.101 1.00 85.50 85 GLY A N 1
ATOM 645 C CA . GLY A 1 85 ? 0.120 9.957 -20.358 1.00 85.50 85 GLY A CA 1
ATOM 646 C C . GLY A 1 85 ? -1.213 10.587 -20.786 1.00 85.50 85 GLY A C 1
ATOM 647 O O . GLY A 1 85 ? -1.259 11.765 -21.145 1.00 85.50 85 GLY A O 1
ATOM 648 N N . GLN A 1 86 ? -2.323 9.851 -20.691 1.00 86.38 86 GLN A N 1
ATOM 649 C CA . GLN A 1 86 ? -3.657 10.377 -21.012 1.00 86.38 86 GLN A CA 1
ATOM 650 C C . GLN A 1 86 ? -4.116 11.466 -20.036 1.00 86.38 86 GLN A C 1
ATOM 652 O O . GLN A 1 86 ? -4.676 12.475 -20.471 1.00 86.38 86 GLN A O 1
ATOM 657 N N . LEU A 1 87 ? -3.840 11.303 -18.740 1.00 86.19 87 LEU A N 1
ATOM 658 C CA . LEU A 1 87 ? -4.177 12.289 -17.711 1.00 86.19 87 LEU A CA 1
ATOM 659 C C . LEU A 1 87 ? -3.371 13.579 -17.868 1.00 86.19 87 LEU A C 1
ATOM 661 O O . LEU A 1 87 ? -3.939 14.671 -17.800 1.00 86.19 87 LEU A O 1
ATOM 665 N N . SER A 1 88 ? -2.074 13.475 -18.163 1.00 82.44 88 SER A N 1
ATOM 666 C CA . SER A 1 88 ? -1.249 14.649 -18.462 1.00 82.44 88 SER A CA 1
ATOM 667 C C . SER A 1 88 ? -1.753 15.383 -19.714 1.00 82.44 88 SER A C 1
ATOM 669 O O . SER A 1 88 ? -1.861 16.610 -19.714 1.00 82.44 88 SER A O 1
ATOM 671 N N . GLY A 1 89 ? -2.163 14.657 -20.759 1.00 77.44 89 GLY A N 1
ATOM 672 C CA . GLY A 1 89 ? -2.763 15.230 -21.966 1.00 77.44 89 GLY A CA 1
ATOM 673 C C . GLY A 1 89 ? -4.120 15.906 -21.729 1.00 77.44 89 GLY A C 1
ATOM 674 O O . GLY A 1 89 ? -4.398 16.941 -22.335 1.00 77.44 89 GLY A O 1
ATOM 675 N N . ALA A 1 90 ? -4.954 15.359 -20.840 1.00 78.19 90 ALA A N 1
ATOM 676 C CA . ALA A 1 90 ? -6.243 15.941 -20.464 1.00 78.19 90 ALA A CA 1
ATOM 677 C C . ALA A 1 90 ? -6.077 17.209 -19.610 1.00 78.19 90 ALA A C 1
ATOM 679 O O . ALA A 1 90 ? -6.733 18.215 -19.871 1.00 78.19 90 ALA A O 1
ATOM 680 N N . ARG A 1 91 ? -5.130 17.211 -18.663 1.00 72.75 91 ARG A N 1
ATOM 681 C CA . ARG A 1 91 ? -4.831 18.362 -17.793 1.00 72.75 91 ARG A CA 1
ATOM 682 C C . ARG A 1 91 ? -4.289 19.568 -18.564 1.00 72.75 91 ARG A C 1
ATOM 684 O O . ARG A 1 91 ? -4.600 20.705 -18.233 1.00 72.75 91 ARG A O 1
ATOM 691 N N . ASN A 1 92 ? -3.523 19.333 -19.629 1.00 64.31 92 ASN A N 1
ATOM 692 C CA . ASN A 1 92 ? -2.998 20.401 -20.489 1.00 64.31 92 ASN A CA 1
ATOM 693 C C . ASN A 1 92 ? -4.062 21.063 -21.389 1.00 64.31 92 ASN A C 1
ATOM 695 O O . ASN A 1 92 ? -3.762 22.054 -22.054 1.00 64.31 92 ASN A O 1
ATOM 699 N N . LYS A 1 93 ? -5.297 20.541 -21.422 1.00 61.94 93 LYS A N 1
ATOM 700 C CA . LYS A 1 93 ? -6.436 21.171 -22.112 1.00 61.94 93 LYS A CA 1
ATOM 701 C C . LYS A 1 93 ? -7.244 22.114 -21.210 1.00 61.94 93 LYS A C 1
ATOM 703 O O . LYS A 1 93 ? -8.086 22.846 -21.724 1.00 61.94 93 LYS A O 1
ATOM 708 N N . GLU A 1 94 ? -6.968 22.149 -19.905 1.00 43.50 94 GLU A N 1
ATOM 709 C CA . GLU A 1 94 ? -7.543 23.122 -18.970 1.00 43.50 94 GLU A CA 1
ATOM 710 C C . GLU A 1 94 ? -6.686 24.406 -18.924 1.00 43.50 94 GLU A C 1
ATOM 712 O O . GLU A 1 94 ? -5.464 24.335 -18.744 1.00 43.50 94 GLU A O 1
ATOM 717 N N . PRO A 1 95 ? -7.271 25.611 -19.082 1.00 41.16 95 PRO A N 1
ATOM 718 C CA . PRO A 1 95 ? -6.504 26.845 -19.071 1.00 41.16 95 PRO A CA 1
ATOM 719 C C . PRO A 1 95 ? -6.079 27.205 -17.640 1.00 41.16 95 PRO A C 1
ATOM 721 O O . PRO A 1 95 ? -6.874 27.659 -16.825 1.00 41.16 95 PRO A O 1
ATOM 724 N N . LEU A 1 96 ? -4.782 27.035 -17.379 1.00 46.97 96 LEU A N 1
ATOM 725 C CA . LEU A 1 96 ? -3.922 27.893 -16.557 1.00 46.97 96 LEU A CA 1
ATOM 726 C C . LEU A 1 96 ? -4.503 28.419 -15.222 1.00 46.97 96 LEU A C 1
ATOM 728 O O . LEU A 1 96 ? -5.092 29.497 -15.161 1.00 46.97 96 LEU A O 1
ATOM 732 N N . ARG A 1 97 ? -4.117 27.785 -14.108 1.00 37.66 97 ARG A N 1
ATOM 733 C CA . ARG A 1 97 ? -3.800 28.506 -12.861 1.00 37.66 97 ARG A CA 1
ATOM 734 C C . ARG A 1 97 ? -2.523 27.958 -12.236 1.00 37.66 97 ARG A C 1
ATOM 736 O O . ARG A 1 97 ? -2.538 27.008 -11.465 1.00 37.66 97 ARG A O 1
ATOM 743 N N . ARG A 1 98 ? -1.406 28.591 -12.588 1.00 38.12 98 ARG A N 1
ATOM 744 C CA . ARG A 1 98 ? -0.103 28.440 -11.933 1.00 38.12 98 ARG A CA 1
ATOM 745 C C . ARG A 1 98 ? 0.101 29.689 -11.061 1.00 38.12 98 ARG A C 1
ATOM 747 O O . ARG A 1 98 ? -0.005 30.779 -11.619 1.00 38.12 98 ARG A O 1
ATOM 754 N N . PRO A 1 99 ? 0.349 29.601 -9.742 1.00 38.06 99 PRO A N 1
ATOM 755 C CA . PRO A 1 99 ? 0.778 30.768 -8.989 1.00 38.06 99 PRO A CA 1
ATOM 756 C C . PRO A 1 99 ? 2.259 31.028 -9.285 1.00 38.06 99 PRO A C 1
ATOM 758 O O . PRO A 1 99 ? 3.108 30.144 -9.163 1.00 38.06 99 PRO A O 1
ATOM 761 N N . GLU A 1 100 ? 2.528 32.248 -9.733 1.00 36.66 100 GLU A N 1
ATOM 762 C CA . GLU A 1 100 ? 3.848 32.803 -10.010 1.00 36.66 100 GLU A CA 1
ATOM 763 C C . GLU A 1 100 ? 4.694 32.864 -8.727 1.00 36.66 100 GLU A C 1
ATOM 765 O O . GLU A 1 100 ? 4.241 33.363 -7.696 1.00 36.66 100 GLU A O 1
ATOM 770 N N . LYS A 1 101 ? 5.949 32.400 -8.789 1.00 32.66 101 LYS A N 1
ATOM 771 C CA . LYS A 1 101 ? 6.989 32.826 -7.845 1.00 32.66 101 LYS A CA 1
ATOM 772 C C . LYS A 1 101 ? 7.829 33.913 -8.509 1.00 32.66 101 LYS A C 1
ATOM 774 O O . LYS A 1 101 ? 8.528 33.660 -9.486 1.00 32.66 101 LYS A O 1
ATOM 779 N N . LEU A 1 102 ? 7.714 35.109 -7.941 1.00 33.53 102 LEU A N 1
AT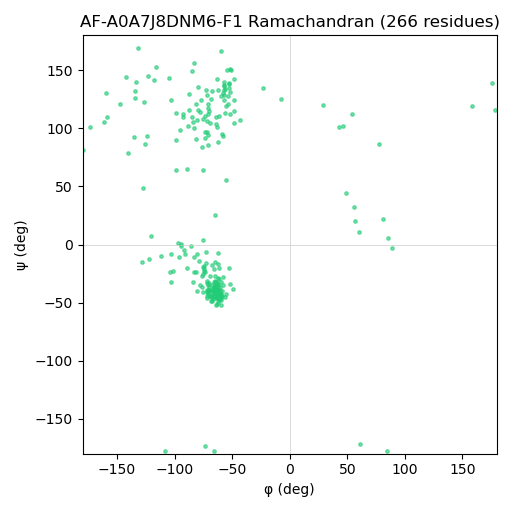OM 780 C CA . LEU A 1 102 ? 8.472 36.319 -8.235 1.00 33.53 102 LEU A CA 1
ATOM 781 C C . LEU A 1 102 ? 9.994 36.103 -8.108 1.00 33.53 102 LEU A C 1
ATOM 783 O O . LEU A 1 102 ? 10.501 35.815 -7.026 1.00 33.53 102 LEU A O 1
ATOM 787 N N . LYS A 1 103 ? 10.708 36.307 -9.217 1.00 33.94 103 LYS A N 1
ATOM 788 C CA . LYS A 1 103 ? 11.956 37.093 -9.292 1.00 33.94 103 LYS A CA 1
ATOM 789 C C . LYS A 1 103 ? 11.513 38.560 -9.455 1.00 33.94 103 LYS A C 1
ATOM 791 O O . LYS A 1 103 ? 10.470 38.778 -10.055 1.00 33.94 103 LYS A O 1
ATOM 796 N N . GLU A 1 104 ? 12.158 39.631 -9.017 1.00 32.53 104 GLU A N 1
ATOM 797 C CA . GLU A 1 104 ? 13.505 39.953 -8.542 1.00 32.53 104 GLU A CA 1
ATOM 798 C C . GLU A 1 104 ? 13.456 41.483 -8.332 1.00 32.53 104 GLU A C 1
ATOM 800 O O . GLU A 1 104 ? 12.875 42.150 -9.180 1.00 32.53 104 GLU A O 1
ATOM 805 N N . GLU A 1 105 ? 14.036 42.064 -7.273 1.00 32.31 105 GLU A N 1
ATOM 806 C CA . GLU A 1 105 ? 14.679 43.381 -7.437 1.00 32.31 105 GLU A CA 1
ATOM 807 C C . GLU A 1 105 ? 15.673 43.709 -6.317 1.00 32.31 105 GLU A C 1
ATOM 809 O O . GLU A 1 105 ? 15.341 44.048 -5.181 1.00 32.31 105 GLU A O 1
ATOM 814 N N . THR A 1 106 ? 16.933 43.607 -6.715 1.00 30.30 106 THR A N 1
ATOM 815 C CA . THR A 1 106 ? 18.135 44.147 -6.096 1.00 30.30 106 THR A CA 1
ATOM 816 C C . THR A 1 106 ? 18.191 45.659 -6.309 1.00 30.30 106 THR A C 1
ATOM 818 O O . THR A 1 106 ? 18.100 46.116 -7.446 1.00 30.30 106 THR A O 1
ATOM 821 N N . ARG A 1 107 ? 18.469 46.442 -5.257 1.00 30.94 107 ARG A N 1
ATOM 822 C CA . ARG A 1 107 ? 19.137 47.752 -5.385 1.00 30.94 107 ARG A CA 1
ATOM 823 C C . ARG A 1 107 ? 19.797 48.187 -4.073 1.00 30.94 107 ARG A C 1
ATOM 825 O O . ARG A 1 107 ? 19.101 48.553 -3.134 1.00 30.94 107 ARG A O 1
ATOM 832 N N . ALA A 1 108 ? 21.134 48.179 -4.055 1.00 27.05 108 ALA A N 1
ATOM 833 C CA . ALA A 1 108 ? 22.005 49.347 -3.817 1.00 27.05 108 ALA A CA 1
ATOM 834 C C . ALA A 1 108 ? 23.418 48.933 -3.331 1.00 27.05 108 ALA A C 1
ATOM 836 O O . ALA A 1 108 ? 23.573 48.328 -2.276 1.00 27.05 108 ALA A O 1
ATOM 837 N N . SER A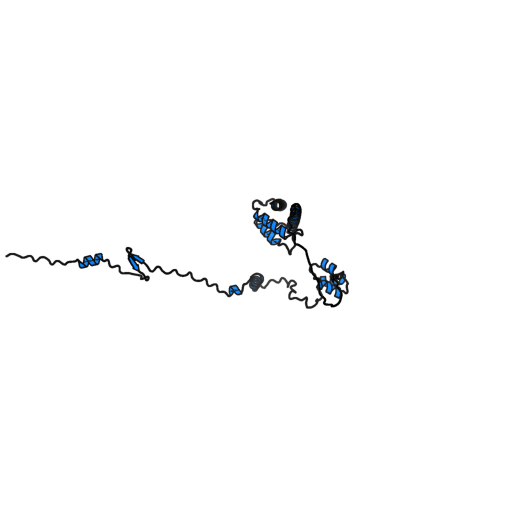 1 109 ? 24.440 49.303 -4.113 1.00 30.25 109 SER A N 1
ATOM 838 C CA . SER A 1 109 ? 25.882 49.388 -3.769 1.00 30.25 109 SER A CA 1
ATOM 839 C C . SER A 1 109 ? 26.193 50.607 -2.862 1.00 30.25 109 SER A C 1
ATOM 841 O O . SER A 1 109 ? 25.254 51.358 -2.587 1.00 30.25 109 SER A O 1
ATOM 843 N N . PRO A 1 110 ? 27.467 50.967 -2.527 1.00 51.19 110 PRO A N 1
ATOM 844 C CA . PRO A 1 110 ? 28.778 50.265 -2.588 1.00 51.19 110 PRO A CA 1
ATOM 845 C C . PRO A 1 110 ? 29.610 50.368 -1.272 1.00 51.19 110 PRO A C 1
ATOM 847 O O . PRO A 1 110 ? 29.327 51.222 -0.441 1.00 51.19 110 PRO A O 1
ATOM 850 N N . ALA A 1 111 ? 30.704 49.595 -1.130 1.00 25.66 111 ALA A N 1
ATOM 851 C CA . ALA A 1 111 ? 32.026 50.099 -0.684 1.00 25.66 111 ALA A CA 1
ATOM 852 C C . ALA A 1 111 ? 33.098 48.986 -0.574 1.00 25.66 111 ALA A C 1
ATOM 854 O O . ALA A 1 111 ? 32.995 48.097 0.260 1.00 25.66 111 ALA A O 1
ATOM 855 N N . ALA A 1 112 ? 34.119 49.119 -1.429 1.00 32.06 112 ALA A N 1
ATOM 856 C CA . ALA A 1 112 ? 35.549 48.806 -1.282 1.00 32.06 112 ALA A CA 1
ATOM 857 C C . ALA A 1 112 ? 36.025 47.671 -0.344 1.00 32.06 112 ALA A C 1
ATOM 859 O O . ALA A 1 112 ? 35.951 47.774 0.878 1.00 32.06 112 ALA A O 1
ATOM 860 N N . GLY A 1 113 ? 36.701 46.685 -0.941 1.00 29.16 113 GLY A N 1
ATOM 861 C CA . GLY A 1 113 ? 37.527 45.691 -0.253 1.00 29.16 113 GLY A CA 1
ATOM 862 C C . GLY A 1 113 ? 38.151 44.718 -1.250 1.00 29.16 113 GLY A C 1
ATOM 863 O O . GLY A 1 113 ? 37.606 43.651 -1.490 1.00 29.16 113 GLY A O 1
ATOM 864 N N . ASP A 1 114 ? 39.241 45.165 -1.862 1.00 28.42 114 ASP A N 1
ATOM 865 C CA . ASP A 1 114 ? 40.113 44.486 -2.823 1.00 28.42 114 ASP A CA 1
ATOM 866 C C . ASP A 1 114 ? 40.596 43.105 -2.328 1.00 28.42 114 ASP A C 1
ATOM 868 O O . ASP A 1 114 ? 41.049 43.013 -1.188 1.00 28.42 114 ASP A O 1
ATOM 872 N N . ASN A 1 115 ? 40.475 42.063 -3.166 1.00 33.03 115 ASN A N 1
ATOM 873 C CA . ASN A 1 115 ? 41.306 40.846 -3.184 1.00 33.03 115 ASN A CA 1
ATOM 874 C C . ASN A 1 115 ? 40.940 39.960 -4.399 1.00 33.03 115 ASN A C 1
ATOM 876 O O . ASN A 1 115 ? 39.943 39.246 -4.379 1.00 33.03 115 ASN A O 1
ATOM 880 N N . GLN A 1 116 ? 41.789 40.047 -5.427 1.00 36.53 116 GLN A N 1
ATOM 881 C CA . GLN A 1 116 ? 42.246 38.990 -6.348 1.00 36.53 116 GLN A CA 1
ATOM 882 C C . GLN A 1 116 ? 41.234 38.014 -6.986 1.00 36.53 116 GLN A C 1
ATOM 884 O O . GLN A 1 116 ? 40.849 37.006 -6.403 1.00 36.53 116 GLN A O 1
ATOM 889 N N . ASP A 1 117 ? 40.952 38.323 -8.256 1.00 31.22 117 ASP A N 1
ATOM 890 C CA . ASP A 1 117 ? 41.013 37.474 -9.457 1.00 31.22 117 ASP A CA 1
ATOM 891 C C . ASP A 1 117 ? 40.275 36.120 -9.532 1.00 31.22 117 ASP A C 1
ATOM 893 O O . ASP A 1 117 ? 40.683 35.098 -8.987 1.00 31.22 117 ASP A O 1
ATOM 897 N N . GLU A 1 118 ? 39.280 36.166 -10.427 1.00 37.25 118 GLU A N 1
ATOM 898 C CA . GLU A 1 118 ? 38.958 35.200 -11.488 1.00 37.25 118 GLU A CA 1
ATOM 899 C C . GLU A 1 118 ? 38.252 33.886 -11.131 1.00 37.25 118 GLU A C 1
ATOM 901 O O . GLU A 1 118 ? 38.816 32.804 -10.986 1.00 37.25 118 GLU A O 1
ATOM 906 N N . ALA A 1 119 ? 36.928 34.038 -11.107 1.00 31.58 119 ALA A N 1
ATOM 907 C CA . ALA A 1 119 ? 35.942 33.206 -11.785 1.00 31.58 119 ALA A CA 1
ATOM 908 C C . ALA A 1 119 ? 36.471 32.142 -12.770 1.00 31.58 119 ALA A C 1
ATOM 910 O O . ALA A 1 119 ? 37.031 32.459 -13.811 1.00 31.58 119 ALA A O 1
ATOM 911 N N . ALA A 1 120 ? 36.064 30.895 -12.552 1.00 32.75 120 ALA A N 1
ATOM 912 C CA . ALA A 1 120 ? 35.415 30.118 -13.601 1.00 32.75 120 ALA A CA 1
ATOM 913 C C . ALA A 1 120 ? 34.624 28.979 -12.964 1.00 32.75 120 ALA A C 1
ATOM 915 O O . ALA A 1 120 ? 35.125 28.238 -12.121 1.00 32.75 120 ALA A O 1
ATOM 916 N N . SER A 1 121 ? 33.370 28.881 -13.388 1.00 32.28 121 SER A N 1
ATOM 917 C CA . SER A 1 121 ? 32.532 27.697 -13.292 1.00 32.28 121 SER A CA 1
ATOM 918 C C . SER A 1 121 ? 33.354 26.464 -13.673 1.00 32.28 121 SER A C 1
ATOM 920 O O . SER A 1 121 ? 33.686 26.290 -14.843 1.00 32.28 121 SER A O 1
ATOM 922 N N . ALA A 1 122 ? 33.718 25.633 -12.698 1.00 34.00 122 ALA A N 1
ATOM 923 C CA . ALA A 1 122 ? 34.132 24.272 -12.983 1.00 34.00 122 ALA A CA 1
ATOM 924 C C . ALA A 1 122 ? 32.843 23.498 -13.265 1.00 34.00 122 ALA A C 1
ATOM 926 O O . ALA A 1 122 ? 32.240 22.903 -12.376 1.00 34.00 122 ALA A O 1
ATOM 927 N N . GLU A 1 123 ? 32.389 23.584 -14.515 1.00 42.44 123 GLU A N 1
ATOM 928 C CA . GLU A 1 123 ? 31.813 22.415 -15.164 1.00 42.44 123 GLU A CA 1
ATOM 929 C C . GLU A 1 123 ? 32.839 21.301 -14.888 1.00 42.44 123 GLU A C 1
ATOM 931 O O . GLU A 1 123 ? 33.962 21.356 -15.394 1.00 42.44 123 GLU A O 1
ATOM 936 N N . GLU A 1 124 ? 32.545 20.381 -13.967 1.00 48.44 124 GLU A N 1
ATOM 937 C CA . GLU A 1 124 ? 33.294 19.132 -13.876 1.00 48.44 124 GLU A CA 1
ATOM 938 C C . GLU A 1 124 ? 33.057 18.430 -15.215 1.00 48.44 124 GLU A C 1
ATOM 940 O O . GLU A 1 124 ? 32.078 17.707 -15.375 1.00 48.44 124 GLU A O 1
ATOM 945 N N . GLU A 1 125 ? 33.899 18.720 -16.213 1.00 54.56 125 GLU A N 1
ATOM 946 C CA . GLU A 1 125 ? 33.986 17.941 -17.442 1.00 54.56 125 GLU A CA 1
ATOM 947 C C . GLU A 1 125 ? 34.324 16.514 -17.013 1.00 54.56 125 GLU A C 1
ATOM 949 O O . GLU A 1 125 ? 35.481 16.154 -16.769 1.00 54.56 125 GLU A O 1
ATOM 954 N N . LEU A 1 126 ? 33.280 15.703 -16.850 1.00 58.97 126 LEU A N 1
ATOM 955 C CA . LEU A 1 126 ? 33.410 14.271 -16.695 1.00 58.97 126 LEU A CA 1
ATOM 956 C C . LEU A 1 126 ? 34.228 13.787 -17.890 1.00 58.97 126 LEU A C 1
ATOM 958 O O . LEU A 1 126 ? 33.939 14.120 -19.040 1.00 58.97 126 LEU A O 1
ATOM 962 N N . LEU A 1 127 ? 35.300 13.038 -17.619 1.00 68.75 127 LEU A N 1
ATOM 963 C CA . LEU A 1 127 ? 36.124 12.489 -18.691 1.00 68.75 127 LEU A CA 1
ATOM 964 C C . LEU A 1 127 ? 35.206 11.728 -19.669 1.00 68.75 127 LEU A C 1
ATOM 966 O O . LEU A 1 127 ? 34.350 10.984 -19.188 1.00 68.75 127 LEU A O 1
ATOM 970 N N . PRO A 1 128 ? 35.387 11.835 -21.001 1.00 77.25 128 PRO A N 1
ATOM 971 C CA . PRO A 1 128 ? 34.451 11.285 -21.994 1.00 77.25 128 PRO A CA 1
ATOM 972 C C . PRO A 1 128 ? 34.089 9.798 -21.828 1.00 77.25 128 PRO A C 1
ATOM 974 O O . PRO A 1 128 ? 33.075 9.347 -22.344 1.00 77.25 128 PRO A O 1
ATOM 977 N N . GLY A 1 129 ? 34.910 9.016 -21.118 1.00 81.44 129 GLY A N 1
ATOM 978 C CA . GLY A 1 129 ? 34.617 7.614 -20.808 1.00 81.44 129 GLY A CA 1
ATOM 979 C C . GLY A 1 129 ? 33.714 7.392 -19.589 1.00 81.44 129 GLY A C 1
ATOM 980 O O . GLY A 1 129 ? 33.088 6.341 -19.490 1.00 81.44 129 GLY A O 1
ATOM 981 N N . VAL A 1 130 ? 33.641 8.339 -18.649 1.00 88.75 130 VAL A N 1
ATOM 982 C CA . VAL A 1 130 ? 32.886 8.194 -17.390 1.00 88.75 130 VAL A CA 1
ATOM 983 C C . VAL A 1 130 ? 31.390 8.186 -17.674 1.00 88.75 130 VAL A C 1
ATOM 985 O O . VAL A 1 130 ? 30.683 7.329 -17.157 1.00 88.75 130 VAL A O 1
ATOM 988 N N . GLU A 1 131 ? 30.921 9.086 -18.538 1.00 89.62 131 GLU A N 1
ATOM 989 C CA . GLU A 1 131 ? 29.515 9.146 -18.959 1.00 89.62 131 GLU A CA 1
ATOM 990 C C . GLU A 1 131 ? 29.070 7.833 -19.610 1.00 89.62 131 GLU A C 1
ATOM 992 O O . GLU A 1 131 ? 28.030 7.288 -19.249 1.00 89.62 131 GLU A O 1
ATOM 997 N N . VAL A 1 132 ? 29.907 7.272 -20.491 1.00 90.56 132 VAL A N 1
ATOM 998 C CA . VAL A 1 132 ? 29.642 5.990 -21.159 1.00 90.56 132 VAL A CA 1
ATOM 999 C C . VAL A 1 132 ? 29.568 4.847 -20.146 1.00 90.56 132 VAL A C 1
ATOM 1001 O O . VAL A 1 132 ? 28.664 4.021 -20.228 1.00 90.56 132 VAL A O 1
ATOM 1004 N N . LEU A 1 133 ? 30.476 4.799 -19.164 1.00 90.31 133 LEU A N 1
ATOM 1005 C CA . LEU A 1 133 ? 30.437 3.775 -18.115 1.00 90.31 133 LEU A CA 1
ATOM 1006 C C . LEU A 1 133 ? 29.193 3.881 -17.229 1.00 90.31 133 LEU A C 1
ATOM 1008 O O . LEU A 1 133 ? 28.651 2.853 -16.837 1.00 90.31 133 LEU A O 1
ATOM 1012 N N . LEU A 1 134 ? 28.723 5.092 -16.933 1.00 90.69 134 LEU A N 1
ATOM 1013 C CA . LEU A 1 134 ? 27.488 5.302 -16.174 1.00 90.69 134 LEU A CA 1
ATOM 1014 C C . LEU A 1 134 ? 26.241 4.943 -16.997 1.00 90.69 134 LEU A C 1
ATOM 1016 O O . LEU A 1 134 ? 25.262 4.456 -16.436 1.00 90.69 134 LEU A O 1
ATOM 1020 N N . GLU A 1 135 ? 26.286 5.127 -18.320 1.00 90.19 135 GLU A N 1
ATOM 1021 C CA . GLU A 1 135 ? 25.223 4.706 -19.239 1.00 90.19 135 GLU A CA 1
ATOM 1022 C C . GLU A 1 135 ? 25.135 3.174 -19.346 1.00 90.19 135 GLU A C 1
ATOM 1024 O O . GLU A 1 135 ? 24.040 2.611 -19.280 1.00 90.19 135 GLU A O 1
ATOM 1029 N N . VAL A 1 136 ? 26.275 2.478 -19.468 1.00 91.81 136 VAL A N 1
ATOM 1030 C CA . VAL A 1 136 ? 26.301 1.008 -19.583 1.00 91.81 136 VAL A CA 1
ATOM 1031 C C . VAL A 1 136 ? 26.185 0.279 -18.236 1.00 91.81 136 VAL A C 1
ATOM 1033 O O . VAL A 1 136 ? 25.728 -0.865 -18.209 1.00 91.81 136 VAL A O 1
ATOM 1036 N N . PHE A 1 137 ? 26.543 0.925 -17.119 1.00 89.06 137 PHE A N 1
ATOM 1037 C CA . PHE A 1 137 ? 26.426 0.385 -15.759 1.00 89.06 137 PHE A CA 1
ATOM 1038 C C . PHE A 1 137 ? 25.629 1.330 -14.843 1.00 89.06 137 PHE A C 1
ATOM 1040 O O . PHE A 1 137 ? 26.221 2.089 -14.075 1.00 89.06 137 PHE A O 1
ATOM 1047 N N . PRO A 1 138 ? 24.287 1.222 -14.815 1.00 85.12 138 PRO A N 1
ATOM 1048 C CA . PRO A 1 138 ? 23.425 2.099 -14.012 1.00 85.12 138 PRO A CA 1
ATOM 1049 C C . PRO A 1 138 ? 23.656 2.025 -12.495 1.00 85.12 138 PRO A C 1
ATOM 1051 O O . PRO A 1 138 ? 23.271 2.928 -11.760 1.00 85.12 138 PRO A O 1
ATOM 1054 N N . THR A 1 139 ? 24.262 0.938 -12.008 1.00 81.44 139 THR A N 1
ATOM 1055 C CA . THR A 1 139 ? 24.613 0.748 -10.590 1.00 81.44 139 THR A CA 1
ATOM 1056 C C . THR A 1 139 ? 26.028 1.224 -10.253 1.00 81.44 139 THR A C 1
ATOM 1058 O O . THR A 1 139 ? 26.433 1.143 -9.095 1.00 81.44 139 THR A O 1
ATOM 1061 N N . CYS A 1 140 ? 26.812 1.651 -11.248 1.00 84.69 140 CYS A N 1
ATOM 1062 C CA . CYS A 1 140 ? 28.160 2.167 -11.043 1.00 84.69 140 CYS A CA 1
ATOM 1063 C C . CYS A 1 140 ? 28.089 3.620 -10.563 1.00 84.69 140 CYS A C 1
ATOM 1065 O O . CYS A 1 140 ? 27.327 4.423 -11.096 1.00 84.69 140 CYS A O 1
ATOM 1067 N N . SER A 1 141 ? 28.882 3.967 -9.548 1.00 87.38 141 SER A N 1
ATOM 1068 C CA . SER A 1 141 ? 29.001 5.354 -9.101 1.00 87.38 141 SER A CA 1
ATOM 1069 C C . SER A 1 141 ? 30.002 6.130 -9.960 1.00 87.38 141 SER A C 1
ATOM 1071 O O . SER A 1 141 ? 30.929 5.562 -10.543 1.00 87.38 141 SER A O 1
ATOM 1073 N N . VAL A 1 142 ? 29.850 7.456 -9.996 1.00 89.31 142 VAL A N 1
ATOM 1074 C CA . VAL A 1 142 ? 30.753 8.363 -10.729 1.00 89.31 142 VAL A CA 1
ATOM 1075 C C . VAL A 1 142 ? 32.209 8.172 -10.288 1.00 89.31 142 VAL A C 1
ATOM 1077 O O . VAL A 1 142 ? 33.104 8.075 -11.126 1.00 89.31 142 VAL A O 1
ATOM 1080 N N . GLU A 1 143 ? 32.444 8.039 -8.980 1.00 87.62 143 GLU A N 1
ATOM 1081 C CA . GLU A 1 143 ? 33.781 7.825 -8.415 1.00 87.62 143 GLU A CA 1
ATOM 1082 C C . GLU A 1 143 ? 34.390 6.491 -8.874 1.00 87.62 143 GLU A C 1
ATOM 1084 O O . GLU A 1 143 ? 35.573 6.426 -9.215 1.00 87.62 143 GLU A O 1
ATOM 1089 N N . GLN A 1 144 ? 33.575 5.433 -8.939 1.00 86.44 144 GLN A N 1
ATOM 1090 C CA . GLN A 1 144 ? 34.002 4.111 -9.387 1.00 86.44 144 GLN A CA 1
ATOM 1091 C C . GLN A 1 144 ? 34.362 4.112 -10.874 1.00 86.44 144 GLN A C 1
ATOM 1093 O O . GLN A 1 144 ? 35.430 3.620 -11.238 1.00 86.44 144 GLN A O 1
ATOM 1098 N N . ALA A 1 145 ? 33.532 4.719 -11.724 1.00 88.94 145 ALA A N 1
ATOM 1099 C CA . ALA A 1 145 ? 33.812 4.865 -13.150 1.00 88.94 145 ALA A CA 1
ATOM 1100 C C . ALA A 1 145 ? 35.099 5.673 -13.399 1.00 88.94 145 ALA A C 1
ATOM 1102 O O . ALA A 1 145 ? 35.955 5.256 -14.181 1.00 88.94 145 ALA A O 1
ATOM 1103 N N . GLN A 1 146 ? 35.287 6.785 -12.681 1.00 89.81 146 GLN A N 1
ATOM 1104 C CA . GLN A 1 146 ? 36.505 7.598 -12.756 1.00 89.81 146 GLN A CA 1
ATOM 1105 C C . GLN A 1 146 ? 37.754 6.821 -12.323 1.00 89.81 146 GLN A C 1
ATOM 1107 O O . GLN A 1 146 ? 38.782 6.878 -12.999 1.00 89.81 146 GLN A O 1
ATOM 1112 N N . TRP A 1 147 ? 37.682 6.068 -11.224 1.00 86.06 147 TRP A N 1
ATOM 1113 C CA . TRP A 1 147 ? 38.816 5.290 -10.722 1.00 86.06 147 TRP A CA 1
ATOM 1114 C C . TRP A 1 147 ? 39.197 4.141 -11.650 1.00 86.06 147 TRP A C 1
ATOM 1116 O O . TRP A 1 147 ? 40.382 3.948 -11.929 1.00 86.06 147 TRP A O 1
ATOM 1126 N N . VAL A 1 148 ? 38.210 3.400 -12.158 1.00 89.38 148 VAL A N 1
ATOM 1127 C CA . VAL A 1 148 ? 38.458 2.287 -13.077 1.00 89.38 148 VAL A CA 1
ATOM 1128 C C . VAL A 1 148 ? 39.057 2.805 -14.389 1.00 89.38 148 VAL A C 1
ATOM 1130 O O . VAL A 1 148 ? 40.046 2.246 -14.859 1.00 89.38 148 VAL A O 1
ATOM 1133 N N . LEU A 1 149 ? 38.566 3.928 -14.926 1.00 89.38 149 LEU A N 1
ATOM 1134 C CA . LEU A 1 149 ? 39.161 4.567 -16.108 1.00 89.38 149 LEU A CA 1
ATOM 1135 C C . LEU A 1 149 ? 40.573 5.087 -15.856 1.00 89.38 149 LEU A C 1
ATOM 1137 O O . LEU A 1 149 ? 41.450 4.928 -16.706 1.00 89.38 149 LEU A O 1
ATOM 1141 N N . ALA A 1 150 ? 40.827 5.679 -14.689 1.00 87.38 150 ALA A N 1
ATOM 1142 C CA . ALA A 1 150 ? 42.167 6.115 -14.316 1.00 87.38 150 ALA A CA 1
ATOM 1143 C C . ALA A 1 150 ? 43.137 4.923 -14.224 1.00 87.38 150 ALA A C 1
ATOM 1145 O O . ALA A 1 150 ? 44.279 5.012 -14.684 1.00 87.38 150 ALA A O 1
ATOM 1146 N N . LYS A 1 151 ? 42.679 3.784 -13.691 1.00 86.31 151 LYS A N 1
ATOM 1147 C CA . LYS A 1 151 ? 43.468 2.551 -13.564 1.00 86.31 151 LYS A CA 1
ATOM 1148 C C . LYS A 1 151 ? 43.709 1.869 -14.915 1.00 86.31 151 LYS A C 1
ATOM 1150 O O . LYS A 1 151 ? 44.837 1.453 -15.183 1.00 86.31 151 LYS A O 1
ATOM 1155 N N . ALA A 1 152 ? 42.709 1.872 -15.793 1.00 87.69 152 ALA A N 1
ATOM 1156 C CA . ALA A 1 152 ? 42.799 1.424 -17.181 1.00 87.69 152 ALA A CA 1
ATOM 1157 C C . ALA A 1 152 ? 43.531 2.423 -18.105 1.00 87.69 152 ALA A C 1
ATOM 1159 O O . ALA A 1 152 ? 43.631 2.202 -19.308 1.00 87.69 152 ALA A O 1
ATOM 1160 N N . ARG A 1 153 ? 44.074 3.528 -17.563 1.00 83.56 153 ARG A N 1
ATOM 1161 C CA . ARG A 1 153 ? 44.799 4.579 -18.307 1.00 83.56 153 ARG A CA 1
ATOM 1162 C C . ARG A 1 153 ? 43.982 5.189 -19.455 1.00 83.56 153 ARG A C 1
ATOM 1164 O O . ARG A 1 153 ? 44.549 5.599 -20.466 1.00 83.56 153 ARG A O 1
ATOM 1171 N N . GLY A 1 154 ? 42.665 5.264 -19.277 1.00 82.88 154 GLY A N 1
ATOM 1172 C CA . GLY A 1 154 ? 41.720 5.772 -20.268 1.00 82.88 154 GLY A CA 1
ATOM 1173 C C . GLY A 1 154 ? 41.245 4.744 -21.298 1.00 82.88 154 GLY A C 1
ATOM 1174 O O . GLY A 1 154 ? 40.534 5.135 -22.219 1.00 82.88 154 GLY A O 1
ATOM 1175 N N . ASP A 1 155 ? 41.606 3.463 -21.166 1.00 89.44 155 ASP A N 1
ATOM 1176 C CA . ASP A 1 155 ? 41.041 2.393 -21.992 1.00 89.44 155 ASP A CA 1
ATOM 1177 C C . ASP A 1 155 ? 39.659 1.982 -21.460 1.00 89.44 155 ASP A C 1
ATOM 1179 O O . ASP A 1 155 ? 39.523 1.501 -20.332 1.00 89.44 155 ASP A O 1
ATOM 1183 N N . LEU A 1 156 ? 38.624 2.213 -22.269 1.00 90.25 156 LEU A N 1
ATOM 1184 C CA . LEU A 1 156 ? 37.241 1.925 -21.899 1.00 90.25 156 LEU A CA 1
ATOM 1185 C C . LEU A 1 156 ? 36.971 0.415 -21.849 1.00 90.25 156 LEU A C 1
ATOM 1187 O O . LEU A 1 156 ? 36.216 -0.034 -20.995 1.00 90.25 156 LEU A O 1
ATOM 1191 N N . GLU A 1 157 ? 37.597 -0.375 -22.720 1.00 89.62 157 GLU A N 1
ATOM 1192 C CA . GLU A 1 157 ? 37.323 -1.811 -22.824 1.00 89.62 157 GLU A CA 1
ATOM 1193 C C . GLU A 1 157 ? 37.882 -2.558 -21.604 1.00 89.62 157 GLU A C 1
ATOM 1195 O O . GLU A 1 157 ? 37.191 -3.360 -20.976 1.00 89.62 157 GLU A O 1
ATOM 1200 N N . GLU A 1 158 ? 39.109 -2.216 -21.200 1.00 88.25 158 GLU A N 1
ATOM 1201 C CA . GLU A 1 158 ? 39.719 -2.708 -19.958 1.00 88.25 158 GLU A CA 1
ATOM 1202 C C . GLU A 1 158 ? 38.948 -2.221 -18.724 1.00 88.25 158 GLU A C 1
ATOM 1204 O O . GLU A 1 158 ? 38.738 -2.982 -17.778 1.00 88.25 158 GLU A O 1
ATOM 1209 N N . ALA A 1 159 ? 38.452 -0.979 -18.743 1.00 89.44 159 ALA A N 1
ATOM 1210 C CA . ALA A 1 159 ? 37.620 -0.448 -17.669 1.00 89.44 159 ALA A CA 1
ATOM 1211 C C . ALA A 1 159 ? 36.297 -1.222 -17.509 1.00 89.44 159 ALA A C 1
ATOM 1213 O O . ALA A 1 159 ? 35.919 -1.592 -16.395 1.00 89.44 159 ALA A O 1
ATOM 1214 N N . VAL A 1 160 ? 35.616 -1.523 -18.616 1.00 89.94 160 VAL A N 1
ATOM 1215 C CA . VAL A 1 160 ? 34.411 -2.367 -18.649 1.00 89.94 160 VAL A CA 1
ATOM 1216 C C . VAL A 1 160 ? 34.733 -3.762 -18.116 1.00 89.94 160 VAL A C 1
ATOM 1218 O O . VAL A 1 160 ? 34.009 -4.275 -17.261 1.00 89.94 160 VAL A O 1
ATOM 1221 N N . GLN A 1 161 ? 35.841 -4.360 -1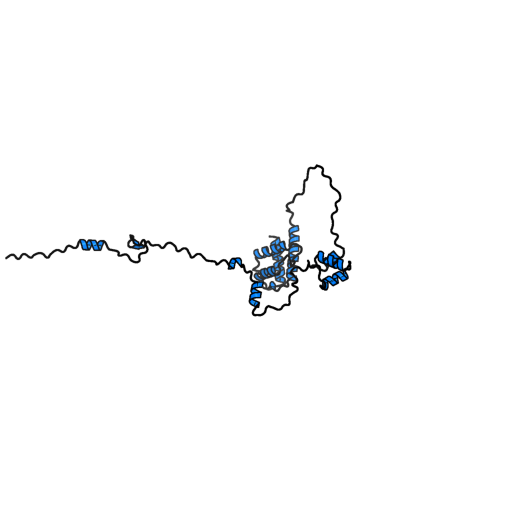8.559 1.00 88.94 161 GLN A N 1
ATOM 1222 C CA . GLN A 1 161 ? 36.253 -5.690 -18.119 1.00 88.94 161 GLN A CA 1
ATOM 1223 C C . GLN A 1 161 ? 36.514 -5.732 -16.608 1.00 88.94 161 GLN A C 1
ATOM 1225 O O . GLN A 1 161 ? 36.046 -6.645 -15.928 1.00 88.94 161 GLN A O 1
ATOM 1230 N N . MET A 1 162 ? 37.187 -4.723 -16.052 1.00 84.25 162 MET A N 1
ATOM 1231 C CA . MET A 1 162 ? 37.414 -4.609 -14.610 1.00 84.25 162 MET A CA 1
ATOM 1232 C C . MET A 1 162 ? 36.109 -4.484 -13.812 1.00 84.25 162 MET A C 1
ATOM 1234 O O . MET A 1 162 ? 35.987 -5.082 -12.740 1.00 84.25 162 MET A O 1
ATOM 1238 N N . LEU A 1 163 ? 35.130 -3.736 -14.333 1.00 85.56 163 LEU A N 1
ATOM 1239 C CA . LEU A 1 163 ? 33.817 -3.565 -13.706 1.00 85.56 163 LEU A CA 1
ATOM 1240 C C . LEU A 1 163 ? 32.988 -4.858 -13.732 1.00 85.56 163 LEU A C 1
ATOM 1242 O O . LEU A 1 163 ? 32.329 -5.181 -12.745 1.00 85.56 163 LEU A O 1
ATOM 1246 N N . VAL A 1 164 ? 33.051 -5.620 -14.829 1.00 85.12 164 VAL A N 1
ATOM 1247 C CA . VAL A 1 164 ? 32.323 -6.891 -15.006 1.00 85.12 164 VAL A CA 1
ATOM 1248 C C . VAL A 1 164 ? 32.960 -8.030 -14.219 1.00 85.12 164 VAL A C 1
ATOM 1250 O O . VAL A 1 164 ? 32.255 -8.860 -13.644 1.00 85.12 164 VAL A O 1
ATOM 1253 N N . GLU A 1 165 ? 34.290 -8.105 -14.193 1.00 80.31 165 GLU A N 1
ATOM 1254 C CA . GLU A 1 165 ? 34.984 -9.191 -13.509 1.00 80.31 165 GLU A CA 1
ATOM 1255 C C . GLU A 1 165 ? 34.952 -9.048 -11.983 1.00 80.31 165 GLU A C 1
ATOM 1257 O O . GLU A 1 165 ? 35.113 -10.058 -11.298 1.00 80.31 165 GLU A O 1
ATOM 1262 N N . GLY A 1 166 ? 34.750 -7.837 -11.440 1.00 67.19 166 GLY A N 1
ATOM 1263 C CA . GLY A 1 166 ? 34.694 -7.585 -9.990 1.00 67.19 166 GLY A CA 1
ATOM 1264 C C . GLY A 1 166 ? 35.948 -8.052 -9.239 1.00 67.19 166 GLY A C 1
ATOM 1265 O O . GLY A 1 166 ? 35.897 -8.334 -8.044 1.00 67.19 166 GLY A O 1
ATOM 1266 N N . LYS A 1 167 ? 37.061 -8.224 -9.961 1.00 52.09 167 LYS A N 1
ATOM 1267 C CA . LYS A 1 167 ? 38.232 -8.991 -9.516 1.00 52.09 167 LYS A CA 1
ATOM 1268 C C . LYS A 1 167 ? 39.329 -8.169 -8.861 1.00 52.09 167 LYS A C 1
ATOM 1270 O O . LYS A 1 167 ? 40.321 -8.752 -8.431 1.00 52.09 167 LYS A O 1
ATOM 1275 N N . GLU A 1 168 ? 39.176 -6.857 -8.758 1.00 55.28 168 GLU A N 1
ATOM 1276 C CA . GLU A 1 168 ? 40.169 -6.026 -8.092 1.00 55.28 168 GLU A CA 1
ATOM 1277 C C . GLU A 1 168 ? 39.545 -5.166 -7.002 1.00 55.28 168 GLU A C 1
ATOM 1279 O O . GLU A 1 168 ? 38.642 -4.372 -7.262 1.00 55.28 168 GLU A O 1
ATOM 1284 N N . GLU A 1 169 ? 40.079 -5.338 -5.787 1.00 55.81 169 GLU A N 1
ATOM 1285 C CA . GLU A 1 169 ? 39.854 -4.467 -4.635 1.00 55.81 169 GLU A CA 1
ATOM 1286 C C . GLU A 1 169 ? 40.060 -3.010 -5.062 1.00 55.81 169 GLU A C 1
ATOM 1288 O O . GLU A 1 169 ? 41.156 -2.589 -5.457 1.00 55.81 169 GLU A O 1
ATOM 1293 N N . GLY A 1 170 ? 38.969 -2.250 -5.009 1.00 60.44 170 GLY A N 1
ATOM 1294 C CA . GLY A 1 170 ? 39.011 -0.801 -5.065 1.00 60.44 170 GLY A CA 1
ATOM 1295 C C . GLY A 1 170 ? 39.707 -0.221 -3.828 1.00 60.44 170 GLY A C 1
ATOM 1296 O O . GLY A 1 170 ? 40.184 -0.946 -2.952 1.00 60.44 170 GLY A O 1
ATOM 1297 N N . PRO A 1 171 ? 39.785 1.110 -3.723 1.00 58.47 171 PRO A N 1
ATOM 1298 C CA . PRO A 1 171 ? 40.253 1.765 -2.513 1.00 58.47 171 PRO A CA 1
ATOM 1299 C C . PRO A 1 171 ? 39.472 1.253 -1.285 1.00 58.47 171 PRO A C 1
ATOM 1301 O O . PRO A 1 171 ? 38.247 1.145 -1.356 1.00 58.47 171 PRO A O 1
ATOM 1304 N N . PRO A 1 172 ? 40.126 1.019 -0.131 1.00 53.56 172 PRO A N 1
ATOM 1305 C CA . PRO A 1 172 ? 39.501 0.441 1.069 1.00 53.56 172 PRO A CA 1
ATOM 1306 C C . PRO A 1 172 ? 38.367 1.294 1.669 1.00 53.56 172 PRO A C 1
ATOM 1308 O O . PRO A 1 172 ? 37.692 0.864 2.596 1.00 53.56 172 PRO A O 1
ATOM 1311 N N . ALA A 1 173 ? 38.152 2.510 1.155 1.00 48.97 173 ALA A N 1
ATOM 1312 C CA . ALA A 1 173 ? 37.017 3.365 1.496 1.00 48.97 173 ALA A CA 1
ATOM 1313 C C . ALA A 1 173 ? 35.691 2.896 0.865 1.00 48.97 173 ALA A C 1
ATOM 1315 O O . ALA A 1 173 ? 34.626 3.304 1.324 1.00 48.97 173 ALA A O 1
ATOM 1316 N N . TRP A 1 174 ? 35.748 2.059 -0.174 1.00 53.66 174 TRP A N 1
ATOM 1317 C CA . TRP A 1 174 ? 34.573 1.506 -0.856 1.00 53.66 174 TRP A CA 1
ATOM 1318 C C . TRP A 1 174 ? 34.187 0.116 -0.346 1.00 53.66 174 TRP A C 1
ATOM 1320 O O . TRP A 1 174 ? 33.061 -0.321 -0.571 1.00 53.66 174 TRP A O 1
ATOM 1330 N N . ASP A 1 175 ? 35.052 -0.513 0.457 1.00 49.12 175 ASP A N 1
ATOM 1331 C CA . ASP A 1 175 ? 34.666 -1.568 1.395 1.00 49.12 175 ASP A CA 1
ATOM 1332 C C . ASP A 1 175 ? 33.957 -0.947 2.608 1.00 49.12 175 ASP A C 1
ATOM 1334 O O . ASP A 1 175 ? 34.403 -0.999 3.756 1.00 49.12 175 ASP A O 1
ATOM 1338 N N . GLY A 1 176 ? 32.802 -0.333 2.351 1.00 48.81 176 GLY A N 1
ATOM 1339 C CA . GLY A 1 176 ? 31.806 -0.153 3.397 1.00 48.81 176 GLY A CA 1
ATOM 1340 C C . GLY A 1 176 ? 31.377 -1.525 3.947 1.00 48.81 176 GLY A C 1
ATOM 1341 O O . GLY A 1 176 ? 31.639 -2.554 3.322 1.00 48.81 176 GLY A O 1
ATOM 1342 N N . PRO A 1 177 ? 30.671 -1.592 5.090 1.00 47.81 177 PRO A N 1
ATOM 1343 C CA . PRO A 1 177 ? 30.199 -2.844 5.703 1.00 47.81 177 PRO A CA 1
ATOM 1344 C C . PRO A 1 177 ? 29.158 -3.628 4.870 1.00 47.81 177 PRO A C 1
ATOM 1346 O O . PRO A 1 177 ? 28.373 -4.391 5.423 1.00 47.81 177 PRO A O 1
ATOM 1349 N N . ASN A 1 178 ? 29.142 -3.466 3.549 1.00 42.22 178 ASN A N 1
ATOM 1350 C CA . ASN A 1 178 ? 28.154 -3.993 2.629 1.00 42.22 178 ASN A CA 1
ATOM 1351 C C . ASN A 1 178 ? 28.810 -4.775 1.477 1.00 42.22 178 ASN A C 1
ATOM 1353 O O . ASN A 1 178 ? 28.477 -4.596 0.313 1.00 42.22 178 ASN A O 1
ATOM 1357 N N . GLN A 1 179 ? 29.731 -5.685 1.804 1.00 49.72 179 GLN A N 1
ATOM 1358 C CA . GLN A 1 179 ? 29.957 -6.874 0.978 1.00 49.72 179 GLN A CA 1
ATOM 1359 C C . GLN A 1 179 ? 29.037 -8.007 1.456 1.00 49.72 179 GLN A C 1
ATOM 1361 O O . GLN A 1 179 ? 29.481 -9.043 1.949 1.00 49.72 179 GLN A O 1
ATOM 1366 N N . ASP A 1 180 ? 27.729 -7.803 1.302 1.00 41.94 180 ASP A N 1
ATOM 1367 C CA . ASP A 1 180 ? 26.763 -8.894 1.181 1.00 41.94 180 ASP A CA 1
ATOM 1368 C C . ASP A 1 180 ? 26.440 -9.092 -0.312 1.00 41.94 180 ASP A C 1
ATOM 1370 O O . ASP A 1 180 ? 25.304 -8.981 -0.766 1.00 41.94 180 ASP A O 1
ATOM 1374 N N . LEU A 1 181 ? 27.455 -9.497 -1.090 1.00 45.03 181 LEU A N 1
ATOM 1375 C CA . LEU A 1 181 ? 27.201 -10.519 -2.115 1.00 45.03 181 LEU A CA 1
ATOM 1376 C C . LEU A 1 181 ? 26.430 -11.654 -1.430 1.00 45.03 181 LEU A C 1
ATOM 1378 O O . LEU A 1 181 ? 26.748 -11.943 -0.274 1.00 45.03 181 LEU A O 1
ATOM 1382 N N . PRO A 1 182 ? 25.452 -12.308 -2.088 1.00 44.06 182 PRO A N 1
ATOM 1383 C CA . PRO A 1 182 ? 24.523 -13.221 -1.439 1.00 44.06 182 PRO A CA 1
ATOM 1384 C C . PRO A 1 182 ? 25.316 -14.340 -0.775 1.00 44.06 182 PRO A C 1
ATOM 1386 O O . PRO A 1 182 ? 25.700 -15.336 -1.396 1.00 44.06 182 PRO A O 1
ATOM 1389 N N . ARG A 1 183 ? 25.584 -14.147 0.519 1.00 53.38 183 ARG A N 1
ATOM 1390 C CA . ARG A 1 183 ? 26.150 -15.130 1.420 1.00 53.38 183 ARG A CA 1
ATOM 1391 C C . ARG A 1 183 ? 25.234 -16.317 1.223 1.00 53.38 183 ARG A C 1
ATOM 1393 O O . ARG A 1 183 ? 24.033 -16.180 1.438 1.00 53.38 183 ARG A O 1
ATOM 1400 N N . ARG A 1 184 ? 25.788 -17.380 0.628 1.00 47.47 184 ARG A N 1
ATOM 1401 C CA . ARG A 1 184 ? 25.077 -18.550 0.098 1.00 47.47 184 ARG A CA 1
ATOM 1402 C C . ARG A 1 184 ? 23.721 -18.747 0.762 1.00 47.47 184 ARG A C 1
ATOM 1404 O O . ARG A 1 184 ? 23.675 -18.759 1.987 1.00 47.47 184 ARG A O 1
ATOM 1411 N N . LEU A 1 185 ? 22.689 -19.017 -0.041 1.00 52.53 185 LEU A N 1
ATOM 1412 C CA . LEU A 1 185 ? 21.354 -19.495 0.350 1.00 52.53 185 LEU A CA 1
ATOM 1413 C C . LEU A 1 185 ? 21.402 -20.796 1.186 1.00 52.53 185 LEU A C 1
ATOM 1415 O O . LEU A 1 185 ? 20.816 -21.817 0.836 1.00 52.53 185 LEU A O 1
ATOM 1419 N N . ARG A 1 186 ? 22.136 -20.811 2.293 1.00 63.97 186 ARG A N 1
ATOM 1420 C CA . ARG A 1 186 ? 22.046 -21.810 3.331 1.00 63.97 186 ARG A CA 1
ATOM 1421 C C . ARG A 1 186 ? 21.117 -21.197 4.353 1.00 63.97 186 ARG A C 1
ATOM 1423 O O . ARG A 1 186 ? 21.521 -20.351 5.145 1.00 63.97 186 ARG A O 1
ATOM 1430 N N . GLY A 1 187 ? 19.855 -21.608 4.272 1.00 63.97 187 GLY A N 1
ATOM 1431 C CA . GLY A 1 187 ? 18.890 -21.302 5.313 1.00 63.97 187 GLY A CA 1
ATOM 1432 C C . GLY A 1 187 ? 19.463 -21.685 6.686 1.00 63.97 187 GLY A C 1
ATOM 1433 O O . GLY A 1 187 ? 20.278 -22.617 6.766 1.00 63.97 187 GLY A O 1
ATOM 1434 N N . PRO A 1 188 ? 19.066 -20.977 7.752 1.00 74.00 188 PRO A N 1
ATOM 1435 C CA . PRO A 1 188 ? 19.501 -21.293 9.107 1.00 74.00 188 PRO A CA 1
ATOM 1436 C C . PRO A 1 188 ? 19.246 -22.768 9.420 1.00 74.00 188 PRO A C 1
ATOM 1438 O O . PRO A 1 188 ? 18.297 -23.368 8.901 1.00 74.00 188 PRO A O 1
ATOM 1441 N N . GLN A 1 189 ? 20.063 -23.362 10.292 1.00 80.81 189 GLN A N 1
ATOM 1442 C CA . GLN A 1 189 ? 19.745 -24.685 10.829 1.00 80.81 189 GLN A CA 1
ATOM 1443 C C . GLN A 1 189 ? 18.345 -24.672 11.460 1.00 80.81 189 GLN A C 1
ATOM 1445 O O . GLN A 1 189 ? 17.907 -23.646 11.970 1.00 80.81 189 GLN A O 1
ATOM 1450 N N . LYS A 1 190 ? 17.630 -25.807 11.445 1.00 81.44 190 LYS A N 1
ATOM 1451 C CA . LYS A 1 190 ? 16.250 -25.892 11.971 1.00 81.44 190 LYS A CA 1
ATOM 1452 C C . LYS A 1 190 ? 16.112 -25.347 13.397 1.00 81.44 190 LYS A C 1
ATOM 1454 O O . LYS A 1 190 ? 15.082 -24.754 13.712 1.00 81.44 190 LYS A O 1
ATOM 1459 N N . ASP A 1 191 ? 17.149 -25.515 14.211 1.00 87.31 191 ASP A N 1
ATOM 1460 C CA . ASP A 1 191 ? 17.168 -25.076 15.606 1.00 87.31 191 ASP A CA 1
ATOM 1461 C C . ASP A 1 191 ? 17.347 -23.549 15.739 1.00 87.31 191 ASP A C 1
ATOM 1463 O O . ASP A 1 191 ? 16.841 -22.943 16.679 1.00 87.31 191 ASP A O 1
ATOM 1467 N N . GLU A 1 192 ? 17.965 -22.910 14.742 1.00 87.69 192 GLU A N 1
ATOM 1468 C CA . GLU A 1 192 ? 18.235 -21.464 14.666 1.00 87.69 192 GLU A CA 1
ATOM 1469 C C . GLU A 1 192 ? 17.273 -20.728 13.718 1.00 87.69 192 GLU A C 1
ATOM 1471 O O . GLU A 1 192 ? 17.241 -19.503 13.658 1.00 87.69 192 GLU A O 1
ATOM 1476 N N . LEU A 1 193 ? 16.444 -21.456 12.967 1.00 88.94 193 LEU A N 1
ATOM 1477 C CA . LEU A 1 193 ? 15.500 -20.874 12.015 1.00 88.94 193 LEU A CA 1
ATOM 1478 C C . LEU A 1 193 ? 14.502 -19.951 12.710 1.00 88.94 193 LEU A C 1
ATOM 1480 O O . LEU A 1 193 ? 14.146 -18.907 12.172 1.00 88.94 193 LEU A O 1
ATOM 1484 N N . LYS A 1 194 ? 14.087 -20.309 13.929 1.00 89.56 194 LYS A N 1
ATOM 1485 C CA . LYS A 1 194 ? 13.201 -19.469 14.735 1.00 89.56 194 LYS A CA 1
ATOM 1486 C C . LYS A 1 194 ? 13.876 -18.149 15.095 1.00 89.56 194 LYS A C 1
ATOM 1488 O O . LYS A 1 194 ? 13.302 -17.105 14.819 1.00 89.56 194 LYS A O 1
ATOM 1493 N N . SER A 1 195 ? 15.087 -18.178 15.654 1.00 86.62 195 SER A N 1
ATOM 1494 C CA . SER A 1 195 ? 15.807 -16.949 16.011 1.00 86.62 195 SER A CA 1
ATOM 1495 C C . SER A 1 195 ? 16.124 -16.104 14.782 1.00 86.62 195 SER A C 1
ATOM 1497 O O . SER A 1 195 ? 15.951 -14.895 14.835 1.00 86.62 195 SER A O 1
ATOM 1499 N N . PHE A 1 196 ? 16.488 -16.725 13.661 1.00 89.00 196 PHE A N 1
ATOM 1500 C CA . PHE A 1 196 ? 16.726 -16.025 12.402 1.00 89.00 196 PHE A CA 1
ATOM 1501 C C . PHE A 1 196 ? 15.474 -15.326 11.862 1.00 89.00 196 PHE A C 1
ATOM 1503 O O . PHE A 1 196 ? 15.548 -14.168 11.466 1.00 89.00 196 PHE A O 1
ATOM 1510 N N . ILE A 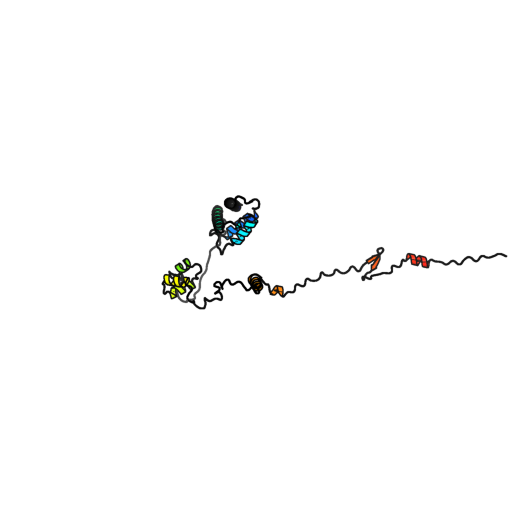1 197 ? 14.321 -16.002 11.850 1.00 89.12 197 ILE A N 1
ATOM 1511 C CA . ILE A 1 197 ? 13.057 -15.406 11.394 1.00 89.12 197 ILE A CA 1
ATOM 1512 C C . ILE A 1 197 ? 12.639 -14.274 12.337 1.00 89.12 197 ILE A C 1
ATOM 1514 O O . ILE A 1 197 ? 12.277 -13.202 11.861 1.00 89.12 197 ILE A O 1
ATOM 1518 N N . LEU A 1 198 ? 12.733 -14.474 13.657 1.00 87.75 198 LEU A N 1
ATOM 1519 C CA . LEU A 1 198 ? 12.443 -13.411 14.620 1.00 87.75 198 LEU A CA 1
ATOM 1520 C C . LEU A 1 198 ? 13.392 -12.220 14.437 1.00 87.75 198 LEU A C 1
ATOM 1522 O O . LEU A 1 198 ? 12.937 -11.093 14.351 1.00 87.75 198 LEU A O 1
ATOM 1526 N N . GLN A 1 199 ? 14.697 -12.437 14.313 1.00 83.75 199 GLN A N 1
ATOM 1527 C CA . GLN A 1 199 ? 15.653 -11.343 14.134 1.00 83.75 199 GLN A CA 1
ATOM 1528 C C . GLN A 1 199 ? 15.446 -10.595 12.810 1.00 83.75 199 GLN A C 1
ATOM 1530 O O . GLN A 1 199 ? 15.622 -9.382 12.760 1.00 83.75 199 GLN A O 1
ATOM 1535 N N . LYS A 1 200 ? 15.095 -11.313 11.737 1.00 88.12 200 LYS A N 1
ATOM 1536 C CA . LYS A 1 200 ? 14.939 -10.732 10.402 1.00 88.12 200 LYS A CA 1
ATOM 1537 C C . LYS A 1 200 ? 13.624 -9.970 10.228 1.00 88.12 200 LYS A C 1
ATOM 1539 O O . LYS A 1 200 ? 13.603 -8.990 9.495 1.00 88.12 200 LYS A O 1
ATOM 1544 N N . TYR A 1 201 ? 12.543 -10.431 10.855 1.00 85.69 201 TYR A N 1
ATOM 1545 C CA . TYR A 1 201 ? 11.194 -9.920 10.584 1.00 85.69 201 TYR A CA 1
ATOM 1546 C C . TYR A 1 201 ? 10.478 -9.348 11.810 1.00 85.69 201 TYR A C 1
ATOM 1548 O O . TYR A 1 201 ? 9.443 -8.705 11.659 1.00 85.69 201 TYR A O 1
ATOM 1556 N N . MET A 1 202 ? 10.986 -9.565 13.024 1.00 83.88 202 MET A N 1
ATOM 1557 C CA . MET A 1 202 ? 10.381 -9.021 14.237 1.00 83.88 202 MET A CA 1
ATOM 1558 C C . MET A 1 202 ? 11.037 -7.679 14.567 1.00 83.88 202 MET A C 1
ATOM 1560 O O . MET A 1 202 ? 12.191 -7.617 14.987 1.00 83.88 202 MET A O 1
ATOM 1564 N N . MET A 1 203 ? 10.286 -6.591 14.406 1.00 76.44 203 MET A N 1
ATOM 1565 C CA . MET A 1 203 ? 10.634 -5.308 15.016 1.00 76.44 203 MET A CA 1
ATOM 1566 C C . MET A 1 203 ? 10.393 -5.418 16.520 1.00 76.44 203 MET A C 1
ATOM 1568 O O . MET A 1 203 ? 9.264 -5.304 16.992 1.00 76.44 203 MET A O 1
ATOM 1572 N N . VAL A 1 204 ? 11.456 -5.704 17.270 1.00 72.69 204 VAL A N 1
ATOM 1573 C CA . VAL A 1 204 ? 11.402 -5.765 18.732 1.00 72.69 204 VAL A CA 1
ATOM 1574 C C . VAL A 1 204 ? 11.663 -4.374 19.280 1.00 72.69 204 VAL A C 1
ATOM 1576 O O . VAL A 1 204 ? 12.818 -3.944 19.351 1.00 72.69 204 VAL A O 1
ATOM 1579 N N . ASP A 1 205 ? 10.608 -3.675 19.699 1.00 78.12 205 ASP A N 1
ATOM 1580 C CA . ASP A 1 205 ? 10.785 -2.492 20.537 1.00 78.12 205 ASP A CA 1
ATOM 1581 C C . ASP A 1 205 ? 11.233 -2.944 21.934 1.00 78.12 205 ASP A C 1
ATOM 1583 O O . ASP A 1 205 ? 10.455 -3.166 22.862 1.00 78.12 205 ASP A O 1
ATOM 1587 N N . SER A 1 206 ? 12.548 -3.116 22.059 1.00 75.25 206 SER A N 1
ATOM 1588 C CA . SER A 1 206 ? 13.203 -3.559 23.290 1.00 75.25 206 SER A CA 1
ATOM 1589 C C . SER A 1 206 ? 12.996 -2.567 24.444 1.00 75.25 206 SER A C 1
ATOM 1591 O O . SER A 1 206 ? 13.227 -2.924 25.600 1.00 75.25 206 SER A O 1
ATOM 1593 N N . ALA A 1 207 ? 12.582 -1.324 24.156 1.00 78.25 207 ALA A N 1
ATOM 1594 C CA . ALA A 1 207 ? 12.259 -0.319 25.162 1.00 78.25 207 ALA A CA 1
ATOM 1595 C C . ALA A 1 207 ? 10.818 -0.460 25.684 1.00 78.25 207 ALA A C 1
ATOM 1597 O O . ALA A 1 207 ? 10.565 -0.188 26.862 1.00 78.25 207 ALA A O 1
ATOM 1598 N N . GLU A 1 208 ? 9.885 -0.907 24.842 1.00 73.69 208 GLU A N 1
ATOM 1599 C CA . GLU A 1 208 ? 8.508 -1.245 25.225 1.00 73.69 208 GLU A CA 1
ATOM 1600 C C . GLU A 1 208 ? 8.470 -2.531 26.068 1.00 73.69 208 GLU A C 1
ATOM 1602 O O . GLU A 1 208 ? 7.835 -2.555 27.120 1.00 73.69 208 GLU A O 1
ATOM 1607 N N . ASP A 1 209 ? 9.243 -3.557 25.696 1.00 77.81 209 ASP A N 1
ATOM 1608 C CA . ASP A 1 209 ? 9.298 -4.846 26.411 1.00 77.81 209 ASP A CA 1
ATOM 1609 C C . ASP A 1 209 ? 9.813 -4.721 27.858 1.00 77.81 209 ASP A C 1
ATOM 1611 O O . ASP A 1 209 ? 9.421 -5.481 28.749 1.00 77.81 209 ASP A O 1
ATOM 1615 N N . GLN A 1 210 ? 10.669 -3.732 28.134 1.00 80.12 210 GLN A N 1
ATOM 1616 C CA . GLN A 1 210 ? 11.131 -3.436 29.497 1.00 80.12 210 GLN A CA 1
ATOM 1617 C C . GLN A 1 210 ? 10.064 -2.724 30.344 1.00 80.12 210 GLN A C 1
ATOM 1619 O O . GLN A 1 210 ? 10.137 -2.734 31.580 1.00 80.12 210 GLN A O 1
ATOM 1624 N N . LYS A 1 211 ? 9.051 -2.113 29.717 1.00 82.69 211 LYS A N 1
ATOM 1625 C CA . LYS A 1 211 ? 7.920 -1.512 30.423 1.00 82.69 211 LYS A CA 1
ATOM 1626 C C . LYS A 1 211 ? 6.902 -2.594 30.743 1.00 82.69 211 LYS A C 1
ATOM 1628 O O . LYS A 1 211 ? 6.036 -2.947 29.952 1.00 82.69 211 LYS A O 1
ATOM 1633 N N . VAL A 1 212 ? 6.934 -3.061 31.985 1.00 80.56 212 VAL A N 1
ATOM 1634 C CA . VAL A 1 212 ? 5.859 -3.907 32.507 1.00 80.56 212 VAL A CA 1
ATOM 1635 C C . VAL A 1 212 ? 4.565 -3.090 32.540 1.00 80.56 212 VAL A C 1
ATOM 1637 O O . VAL A 1 212 ? 4.366 -2.264 33.436 1.00 80.56 212 VAL A O 1
ATOM 1640 N N . HIS A 1 213 ? 3.672 -3.333 31.578 1.00 80.00 213 HIS A N 1
ATOM 1641 C CA . HIS A 1 213 ? 2.331 -2.765 31.568 1.00 80.00 213 HIS A CA 1
ATOM 1642 C C . HIS A 1 213 ? 1.569 -3.281 32.793 1.00 80.00 213 HIS A C 1
ATOM 1644 O O . HIS A 1 213 ? 1.105 -4.421 32.844 1.00 80.00 213 HIS A O 1
ATOM 1650 N N . ARG A 1 214 ? 1.474 -2.437 33.823 1.00 79.38 214 ARG A N 1
ATOM 1651 C CA . ARG A 1 214 ? 0.665 -2.686 35.015 1.00 79.38 214 ARG A CA 1
ATOM 1652 C C . ARG A 1 214 ? -0.642 -1.923 34.852 1.00 79.38 214 ARG A C 1
ATOM 1654 O O . ARG A 1 214 ? -0.690 -0.758 35.254 1.00 79.38 214 ARG A O 1
ATOM 1661 N N . PRO A 1 215 ? -1.688 -2.531 34.260 1.00 79.88 215 PRO A N 1
ATOM 1662 C CA . PRO A 1 215 ? -2.984 -1.881 34.222 1.00 79.88 215 PRO A CA 1
ATOM 1663 C C . PRO A 1 215 ? -3.385 -1.587 35.666 1.00 79.88 215 PRO A C 1
ATOM 1665 O O . PRO A 1 215 ? -3.368 -2.476 36.523 1.00 79.88 215 PRO A O 1
ATOM 1668 N N . MET A 1 216 ? -3.675 -0.320 35.959 1.00 76.06 216 MET A N 1
ATOM 1669 C CA . MET A 1 216 ? -4.175 0.045 37.277 1.00 76.06 216 MET A CA 1
ATOM 1670 C C . MET A 1 216 ? -5.446 -0.755 37.544 1.00 76.06 216 MET A C 1
ATOM 1672 O O . MET A 1 216 ? -6.364 -0.759 36.722 1.00 76.06 216 MET A O 1
ATOM 1676 N N . ALA A 1 217 ? -5.494 -1.423 38.699 1.00 79.31 217 ALA A N 1
ATOM 1677 C CA . ALA A 1 217 ? -6.704 -2.091 39.144 1.00 79.31 217 ALA A CA 1
ATOM 1678 C C . ALA A 1 217 ? -7.866 -1.080 39.111 1.00 79.31 217 ALA A C 1
ATOM 1680 O O . ALA A 1 217 ? -7.675 0.062 39.558 1.00 79.31 217 ALA A O 1
ATOM 1681 N N . PRO A 1 218 ? -9.045 -1.460 38.581 1.00 80.12 218 PRO A N 1
ATOM 1682 C CA . PRO A 1 218 ? -10.216 -0.597 38.598 1.00 80.12 218 PRO A CA 1
ATOM 1683 C C . PRO A 1 218 ? -10.407 -0.038 40.005 1.00 80.12 218 PRO A C 1
ATOM 1685 O O . PRO A 1 218 ? -10.452 -0.802 40.971 1.00 80.12 218 PRO A O 1
ATOM 1688 N N . LYS A 1 219 ? -10.454 1.294 40.133 1.00 77.19 219 LYS A N 1
ATOM 1689 C CA . LYS A 1 219 ? -10.627 1.950 41.433 1.00 77.19 219 LYS A CA 1
ATOM 1690 C C . LYS A 1 219 ? -11.909 1.405 42.059 1.00 77.19 219 LYS A C 1
ATOM 1692 O O . LYS A 1 219 ? -12.993 1.620 41.520 1.00 77.19 219 LYS A O 1
ATOM 1697 N N . GLU A 1 220 ? -11.770 0.669 43.161 1.00 76.75 220 GLU A N 1
ATOM 1698 C CA . GLU A 1 220 ? -12.905 0.080 43.866 1.00 76.75 220 GLU A CA 1
ATOM 1699 C C . GLU A 1 220 ? -13.790 1.239 44.339 1.00 76.75 220 GLU A C 1
ATOM 1701 O O . GLU A 1 220 ? -13.376 2.066 45.157 1.00 76.75 220 GLU A O 1
ATOM 1706 N N . ALA A 1 221 ? -14.978 1.366 43.743 1.00 75.56 221 ALA A N 1
ATOM 1707 C CA . ALA A 1 221 ? -15.899 2.436 44.088 1.00 75.56 221 ALA A CA 1
ATOM 1708 C C . ALA A 1 221 ? -16.204 2.365 45.594 1.00 75.56 221 ALA A C 1
ATOM 1710 O O . ALA A 1 221 ? -16.363 1.261 46.132 1.00 75.56 221 ALA A O 1
ATOM 1711 N N . PRO A 1 222 ? -16.291 3.515 46.288 1.00 79.12 222 PRO A N 1
ATOM 1712 C CA . PRO A 1 222 ? -16.535 3.534 47.721 1.00 79.12 222 PRO A CA 1
ATOM 1713 C C . PRO A 1 222 ? -17.789 2.717 48.029 1.00 79.12 222 PRO A C 1
ATOM 1715 O O . PRO A 1 222 ? -18.874 2.970 47.497 1.00 79.12 222 PRO A O 1
ATOM 1718 N N . LYS A 1 223 ? -17.613 1.686 48.860 1.00 79.19 223 LYS A N 1
ATOM 1719 C CA . LYS A 1 223 ? -18.685 0.752 49.201 1.00 79.19 223 LYS A CA 1
ATOM 1720 C C . LYS A 1 223 ? -19.836 1.544 49.809 1.00 79.19 223 LYS A C 1
ATOM 1722 O O . LYS A 1 223 ? -19.639 2.347 50.718 1.00 79.19 223 LYS A O 1
ATOM 1727 N N . LYS A 1 224 ? -21.054 1.313 49.318 1.00 79.69 224 LYS A N 1
ATOM 1728 C CA . LYS A 1 224 ? -22.262 1.896 49.909 1.00 79.69 224 LYS A CA 1
ATOM 1729 C C . LYS A 1 224 ? -22.507 1.214 51.254 1.00 79.69 224 LYS A C 1
ATOM 1731 O O . LYS A 1 224 ? -23.076 0.130 51.320 1.00 79.69 224 LYS A O 1
ATOM 1736 N N . LEU A 1 225 ? -22.009 1.836 52.321 1.00 84.31 225 LEU A N 1
ATOM 1737 C CA . LEU A 1 225 ? -22.137 1.337 53.693 1.00 84.31 225 LEU A CA 1
ATOM 1738 C C . LEU A 1 225 ? -23.518 1.629 54.291 1.00 84.31 225 LEU A C 1
ATOM 1740 O O . LEU A 1 225 ? -23.867 1.042 55.315 1.00 84.31 225 LEU A O 1
ATOM 1744 N N . ILE A 1 226 ? -24.287 2.520 53.653 1.00 87.06 226 ILE A N 1
ATOM 1745 C CA . ILE A 1 226 ? -25.609 2.925 54.118 1.00 87.06 226 ILE A CA 1
ATOM 1746 C C . ILE A 1 226 ? -26.657 1.888 53.704 1.00 87.06 226 ILE A C 1
ATOM 1748 O O . ILE A 1 226 ? -26.838 1.628 52.515 1.00 87.06 226 ILE A O 1
ATOM 1752 N N . ARG A 1 227 ? -27.354 1.304 54.685 1.00 85.19 227 ARG A N 1
ATOM 1753 C CA . ARG A 1 227 ? -28.487 0.382 54.471 1.00 85.19 227 ARG A CA 1
ATOM 1754 C C . ARG A 1 227 ? -29.729 0.905 55.186 1.00 85.19 227 ARG A C 1
ATOM 1756 O O . ARG A 1 227 ? -29.599 1.455 56.280 1.00 85.19 227 ARG A O 1
ATOM 1763 N N . TYR A 1 228 ? -30.901 0.693 54.588 1.00 87.56 228 TYR A N 1
ATOM 1764 C CA . TYR A 1 228 ? -32.194 1.144 55.108 1.00 87.56 228 TYR A CA 1
ATOM 1765 C C . TYR A 1 228 ? -33.115 -0.039 55.413 1.00 87.56 228 TYR A C 1
ATOM 1767 O O . TYR A 1 228 ? -33.145 -1.002 54.649 1.00 87.56 228 TYR A O 1
ATOM 1775 N N . ILE A 1 229 ? -33.868 0.062 56.507 1.00 86.94 229 ILE A N 1
ATOM 1776 C CA . ILE A 1 229 ? -35.024 -0.782 56.845 1.00 86.94 229 ILE A CA 1
ATOM 1777 C C . ILE A 1 229 ? -36.114 0.182 57.324 1.00 86.94 229 ILE A C 1
ATOM 1779 O O . ILE A 1 229 ? -35.806 1.098 58.082 1.00 86.94 229 ILE A O 1
ATOM 1783 N N . ASP A 1 230 ? -37.345 0.039 56.828 1.00 86.19 230 ASP A N 1
ATOM 1784 C CA . ASP A 1 230 ? -38.487 0.913 57.158 1.00 86.19 230 ASP A CA 1
ATOM 1785 C C . ASP A 1 230 ? -38.173 2.416 57.045 1.00 86.19 230 ASP A C 1
ATOM 1787 O O . ASP A 1 230 ? -38.495 3.223 57.915 1.00 86.19 230 ASP A O 1
ATOM 1791 N N . ASN A 1 231 ? -37.483 2.795 55.963 1.00 87.00 231 ASN A N 1
ATOM 1792 C CA . ASN A 1 231 ? -37.017 4.160 55.680 1.00 87.00 231 ASN A CA 1
ATOM 1793 C C . ASN A 1 231 ? -36.060 4.758 56.736 1.00 87.00 231 ASN A C 1
ATOM 1795 O O . ASN A 1 231 ? -35.725 5.940 56.661 1.00 87.00 231 ASN A O 1
ATOM 1799 N N . GLN A 1 232 ? -35.552 3.954 57.674 1.00 83.81 232 GLN A N 1
ATOM 1800 C CA . GLN A 1 232 ? -34.565 4.352 58.676 1.00 83.81 232 GLN A CA 1
ATOM 1801 C C . GLN A 1 232 ? -33.177 3.801 58.345 1.00 83.81 232 G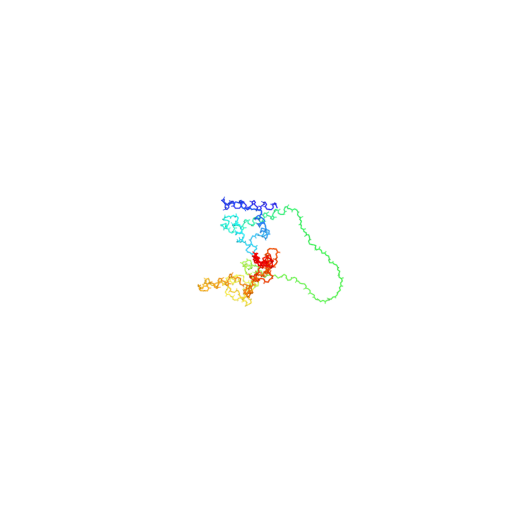LN A C 1
ATOM 1803 O O . GLN A 1 232 ? -33.023 2.682 57.852 1.00 83.81 232 GLN A O 1
ATOM 1808 N N . VAL A 1 233 ? -32.141 4.596 58.623 1.00 85.38 233 VAL A N 1
ATOM 1809 C CA . VAL A 1 233 ? -30.745 4.201 58.396 1.00 85.38 233 VAL A CA 1
ATOM 1810 C C . VAL A 1 233 ? -30.326 3.184 59.452 1.00 85.38 233 VAL A C 1
ATOM 1812 O O . VAL A 1 233 ? -30.142 3.522 60.619 1.00 85.38 233 VAL A O 1
ATOM 1815 N N . VAL A 1 234 ? -30.114 1.939 59.032 1.00 83.88 234 VAL A N 1
ATOM 1816 C CA . VAL A 1 234 ? -29.722 0.847 59.927 1.00 83.88 234 VAL A CA 1
ATOM 1817 C C . VAL A 1 234 ? -28.257 0.477 59.822 1.00 83.88 234 VAL A C 1
ATOM 1819 O O . VAL A 1 234 ? -27.722 -0.013 60.789 1.00 83.88 234 VAL A O 1
ATOM 1822 N N . SER A 1 235 ? -27.533 0.729 58.741 1.00 84.38 235 SER A N 1
ATOM 1823 C CA . SER A 1 235 ? -26.079 0.482 58.711 1.00 84.38 235 SER A CA 1
ATOM 1824 C C . SER A 1 235 ? -25.410 1.690 58.103 1.00 84.38 235 SER A C 1
ATOM 1826 O O . SER A 1 235 ? -25.972 2.263 57.184 1.00 84.38 235 SER A O 1
ATOM 1828 N N . THR A 1 236 ? -24.269 2.111 58.639 1.00 81.56 236 THR A N 1
ATOM 1829 C CA . THR A 1 236 ? -23.463 3.229 58.107 1.00 81.56 236 THR A CA 1
ATOM 1830 C C . THR A 1 236 ? -22.002 2.843 57.910 1.00 81.56 236 THR A C 1
ATOM 1832 O O . THR A 1 236 ? -21.273 3.539 57.209 1.00 81.56 236 THR A O 1
ATOM 1835 N N . LYS A 1 237 ? -21.577 1.722 58.510 1.00 83.12 237 LYS A N 1
ATOM 1836 C CA . LYS A 1 237 ? -20.198 1.215 58.505 1.00 83.12 237 LYS A CA 1
ATOM 1837 C C . LYS A 1 237 ? -20.062 -0.186 57.892 1.00 83.12 237 LYS A C 1
ATOM 1839 O O . LYS A 1 237 ? -18.980 -0.759 57.933 1.00 83.12 237 LYS A O 1
ATOM 1844 N N . GLY A 1 238 ? -21.133 -0.740 57.308 1.00 79.81 238 GLY A N 1
ATOM 1845 C CA . GLY A 1 238 ? -21.108 -2.072 56.685 1.00 79.81 238 GLY A CA 1
ATOM 1846 C C . GLY A 1 238 ? -21.237 -3.239 57.671 1.00 79.81 238 GLY A C 1
ATOM 1847 O O . GLY A 1 238 ? -20.837 -4.357 57.354 1.00 79.81 238 GLY A O 1
ATOM 1848 N N . GLU A 1 239 ? -21.793 -2.989 58.858 1.00 84.44 239 GLU A N 1
ATOM 1849 C CA . GLU A 1 239 ? -22.112 -4.023 59.848 1.00 84.44 239 GLU A CA 1
ATOM 1850 C C . GLU A 1 239 ? -23.059 -5.076 59.245 1.00 84.44 239 GLU A C 1
ATOM 1852 O O . GLU A 1 239 ? -23.994 -4.730 58.516 1.00 84.44 239 GLU A O 1
ATOM 1857 N N . ARG A 1 240 ? -22.796 -6.362 59.528 1.00 78.12 240 ARG A N 1
ATOM 1858 C CA . ARG A 1 240 ? -23.519 -7.502 58.932 1.00 78.12 240 ARG A CA 1
ATOM 1859 C C . ARG A 1 240 ? -24.907 -7.727 59.530 1.00 78.12 240 ARG A C 1
ATOM 1861 O O . ARG A 1 240 ? -25.775 -8.237 58.832 1.00 78.12 240 ARG A O 1
ATOM 1868 N N . PHE A 1 241 ? -25.114 -7.337 60.784 1.00 81.38 241 PHE A N 1
ATOM 1869 C CA . PHE A 1 241 ? -26.373 -7.515 61.502 1.00 81.38 241 PHE A CA 1
ATOM 1870 C C . PHE A 1 241 ? -26.646 -6.292 62.374 1.00 81.38 241 PHE A C 1
ATOM 1872 O O . PHE A 1 241 ? -25.715 -5.712 62.933 1.00 81.38 241 PHE A O 1
ATOM 1879 N N . LYS A 1 242 ? -27.921 -5.922 62.485 1.00 77.44 242 LYS A N 1
ATOM 1880 C CA . LYS A 1 242 ? -28.428 -4.933 63.433 1.00 77.44 242 LYS A CA 1
ATOM 1881 C C . LYS A 1 242 ? -29.679 -5.497 64.077 1.00 77.44 242 LYS A C 1
ATOM 1883 O O . LYS A 1 242 ? -30.606 -5.874 63.364 1.00 77.44 242 LYS A O 1
ATOM 1888 N N . ASP A 1 243 ? -29.694 -5.524 65.401 1.00 79.06 243 ASP A N 1
ATOM 1889 C CA . ASP A 1 243 ? -30.889 -5.883 66.151 1.00 79.06 243 ASP A CA 1
ATOM 1890 C C . ASP A 1 243 ? -31.895 -4.735 66.046 1.00 79.06 243 ASP A C 1
ATOM 1892 O O . ASP A 1 243 ? -31.714 -3.661 66.625 1.00 79.06 243 ASP A O 1
ATOM 1896 N N . VAL A 1 244 ? -32.945 -4.955 65.255 1.00 76.50 244 VAL A N 1
ATOM 1897 C CA . VAL A 1 244 ? -34.069 -4.027 65.129 1.00 76.50 244 VAL A CA 1
ATOM 1898 C C . VAL A 1 244 ? -35.030 -4.316 66.276 1.00 76.50 244 VAL A C 1
ATOM 1900 O O . VAL A 1 244 ? -35.718 -5.337 66.298 1.00 76.50 244 VAL A O 1
ATOM 1903 N N . ARG A 1 245 ? -35.039 -3.433 67.276 1.00 74.06 245 ARG A N 1
ATOM 1904 C CA . ARG A 1 245 ? -35.969 -3.505 68.402 1.00 74.06 245 ARG A CA 1
ATOM 1905 C C . ARG A 1 245 ? -37.252 -2.771 68.029 1.00 74.06 245 ARG A C 1
ATOM 1907 O O . ARG A 1 245 ? -37.222 -1.564 67.824 1.00 74.06 245 ARG A O 1
ATOM 1914 N N . ASN A 1 246 ? -38.364 -3.499 67.960 1.00 75.38 246 ASN A N 1
ATOM 1915 C CA . ASN A 1 246 ? -39.676 -2.918 67.677 1.00 75.38 246 ASN A CA 1
ATOM 1916 C C . ASN A 1 246 ? -40.144 -2.094 68.893 1.00 75.38 246 ASN A C 1
ATOM 1918 O O . ASN A 1 246 ? -40.426 -2.702 69.933 1.00 75.38 246 ASN A O 1
ATOM 1922 N N . PRO A 1 247 ? -40.246 -0.753 68.796 1.00 70.50 247 PRO A N 1
ATOM 1923 C CA . PRO A 1 247 ? -40.653 0.088 69.924 1.00 70.50 247 PRO A CA 1
ATOM 1924 C C . PRO A 1 247 ? -42.085 -0.232 70.371 1.00 70.50 247 PRO A C 1
ATOM 1926 O O . PRO A 1 247 ? -42.357 -0.301 71.564 1.00 70.50 247 PRO A O 1
ATOM 1929 N N . GLU A 1 248 ? -42.961 -0.581 69.426 1.00 69.56 248 GLU A N 1
ATOM 1930 C CA . GLU A 1 248 ? -44.352 -0.968 69.691 1.00 69.56 248 GLU A CA 1
ATOM 1931 C C . GLU A 1 248 ? -44.449 -2.185 70.632 1.00 69.56 248 GLU A C 1
ATOM 1933 O O . GLU A 1 248 ? -45.245 -2.219 71.568 1.00 69.56 248 GLU A O 1
ATOM 1938 N N . ALA A 1 249 ? -43.566 -3.173 70.453 1.00 70.00 249 ALA A N 1
ATOM 1939 C CA . ALA A 1 249 ? -43.526 -4.362 71.302 1.00 70.00 249 ALA A CA 1
ATOM 1940 C C . ALA A 1 249 ? -42.951 -4.077 72.703 1.00 70.00 249 ALA A C 1
ATOM 1942 O O . ALA A 1 249 ? -43.210 -4.830 73.645 1.00 70.00 249 ALA A O 1
ATOM 1943 N N . GLU A 1 250 ? -42.147 -3.025 72.856 1.00 70.81 250 GLU A N 1
ATOM 1944 C CA . GLU A 1 250 ? -41.628 -2.580 74.150 1.00 70.81 250 GLU A CA 1
ATOM 1945 C C . GLU A 1 250 ? -42.662 -1.753 74.918 1.00 70.81 250 GLU A C 1
ATOM 1947 O O . GLU A 1 250 ? -42.852 -1.979 76.113 1.00 70.81 250 GLU A O 1
ATOM 1952 N N . GLU A 1 251 ? -43.408 -0.893 74.226 1.00 68.44 251 GLU A N 1
ATOM 1953 C CA . GLU A 1 251 ? -44.539 -0.152 74.790 1.00 68.44 251 GLU A CA 1
ATOM 1954 C C . GLU A 1 251 ? -45.647 -1.097 75.280 1.00 68.44 251 GLU A C 1
ATOM 1956 O O . GLU A 1 251 ? -46.151 -0.948 76.397 1.00 68.44 251 GLU A O 1
ATOM 1961 N N . MET A 1 252 ? -45.965 -2.149 74.517 1.00 71.38 252 MET A N 1
ATOM 1962 C CA . MET A 1 252 ? -46.929 -3.174 74.942 1.00 71.38 252 MET A CA 1
ATOM 1963 C C . MET A 1 252 ? -46.479 -3.922 76.208 1.00 71.38 252 MET A C 1
ATOM 1965 O O . MET A 1 252 ? -47.306 -4.242 77.062 1.00 71.38 252 MET A O 1
ATOM 1969 N N . LYS A 1 253 ? -45.171 -4.171 76.370 1.00 74.12 253 LYS A N 1
ATOM 1970 C CA . LYS A 1 253 ? -44.609 -4.779 77.591 1.00 74.12 253 LYS A CA 1
ATOM 1971 C C . LYS A 1 253 ? -44.638 -3.821 78.777 1.00 74.12 253 LYS A C 1
ATOM 1973 O O . LYS A 1 253 ? -44.925 -4.255 79.888 1.00 74.12 253 LYS A O 1
ATOM 1978 N N . ALA A 1 254 ? -44.365 -2.537 78.554 1.00 73.00 254 ALA A N 1
ATOM 1979 C CA . ALA A 1 254 ? -44.417 -1.515 79.598 1.00 73.00 254 ALA A CA 1
ATOM 1980 C C . ALA A 1 254 ? -45.847 -1.289 80.120 1.00 73.00 254 ALA A C 1
ATOM 1982 O O . ALA A 1 254 ? -46.044 -1.028 81.304 1.00 73.00 254 ALA A O 1
ATOM 1983 N N . THR A 1 255 ? -46.848 -1.449 79.254 1.00 71.25 255 THR A N 1
ATOM 1984 C CA . THR A 1 255 ? -48.269 -1.247 79.589 1.00 71.25 255 THR A CA 1
ATOM 1985 C C . THR A 1 255 ? -48.924 -2.498 80.195 1.00 71.25 255 THR A C 1
ATOM 1987 O O . THR A 1 255 ? -50.099 -2.485 80.560 1.00 71.25 255 THR A O 1
ATOM 1990 N N . TYR A 1 256 ? -48.184 -3.602 80.335 1.00 72.88 256 TYR A N 1
ATOM 1991 C CA . TYR A 1 256 ? -48.707 -4.847 80.890 1.00 72.88 256 TYR A CA 1
ATOM 1992 C C . TYR A 1 256 ? -48.900 -4.743 82.414 1.00 72.88 256 TYR A C 1
ATOM 1994 O O . TYR A 1 256 ? -47.977 -4.938 83.207 1.00 72.88 256 TYR A O 1
ATOM 2002 N N . ILE A 1 257 ? -50.128 -4.437 82.838 1.00 75.69 257 ILE A N 1
ATOM 2003 C CA . ILE A 1 257 ? -50.509 -4.346 84.252 1.00 75.69 257 ILE A CA 1
ATOM 2004 C C . ILE A 1 257 ? -51.051 -5.702 84.717 1.00 75.69 257 ILE A C 1
ATOM 2006 O O . ILE A 1 257 ? -52.142 -6.126 84.337 1.00 75.69 257 ILE A O 1
ATOM 2010 N N . ASN A 1 258 ? -50.310 -6.372 85.602 1.00 69.31 258 ASN A N 1
ATOM 2011 C CA . ASN A 1 258 ? -50.773 -7.585 86.277 1.00 69.31 258 ASN A CA 1
ATOM 2012 C C . ASN A 1 258 ? -51.815 -7.238 87.354 1.00 69.31 258 ASN A C 1
ATOM 2014 O O . ASN A 1 258 ? -51.477 -6.979 88.512 1.00 69.31 258 ASN A O 1
ATOM 2018 N N . LEU A 1 259 ? -53.096 -7.241 86.984 1.00 71.00 259 LEU A N 1
ATOM 2019 C CA . LEU A 1 259 ? -54.200 -7.08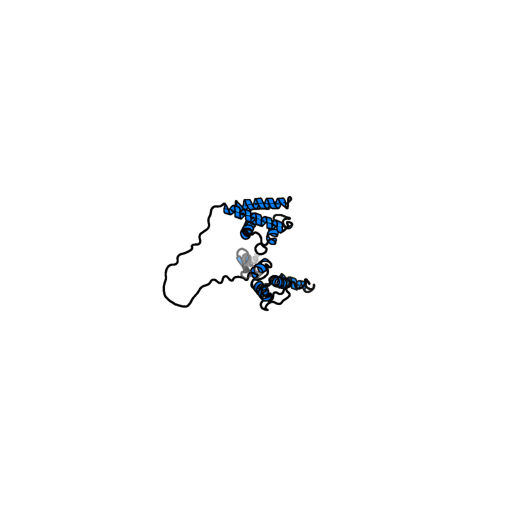7 87.931 1.00 71.00 259 LEU A CA 1
ATOM 2020 C C . LEU A 1 259 ? -54.324 -8.349 88.795 1.00 71.00 259 LEU A C 1
ATOM 2022 O O . LEU A 1 259 ? -54.589 -9.444 88.297 1.00 71.00 259 LEU A O 1
ATOM 2026 N N . LYS A 1 260 ? -54.132 -8.202 90.112 1.00 75.62 260 LYS A N 1
ATOM 2027 C CA . LYS A 1 260 ? -54.350 -9.306 91.056 1.00 75.62 260 LYS A CA 1
ATOM 2028 C C . LYS A 1 260 ? -55.830 -9.727 91.035 1.00 75.62 260 LYS A C 1
ATOM 2030 O O . LYS A 1 260 ? -56.696 -8.852 90.975 1.00 75.62 260 LYS A O 1
ATOM 2035 N N . PRO A 1 261 ? -56.141 -11.032 91.149 1.00 74.38 261 PRO A N 1
ATOM 2036 C CA . PRO A 1 261 ? -57.521 -11.501 91.203 1.00 74.38 261 PRO A CA 1
ATOM 2037 C C . PRO A 1 261 ? -58.287 -10.849 92.359 1.00 74.38 261 PRO A C 1
ATOM 2039 O O . PRO A 1 261 ? -57.773 -10.747 93.476 1.00 74.38 261 PRO A O 1
ATOM 2042 N N . ALA A 1 262 ? -59.524 -10.422 92.097 1.00 71.31 262 ALA A N 1
ATOM 2043 C CA . ALA A 1 262 ? -60.364 -9.769 93.094 1.00 71.31 262 ALA A CA 1
ATOM 2044 C C . ALA A 1 262 ? -60.615 -10.693 94.300 1.00 71.31 262 ALA A C 1
ATOM 2046 O O . ALA A 1 262 ? -61.060 -11.836 94.155 1.00 71.31 262 ALA A O 1
ATOM 2047 N N . ARG A 1 263 ? -60.343 -10.186 95.511 1.00 72.94 263 ARG A N 1
ATOM 2048 C CA . ARG A 1 263 ? -60.644 -10.878 96.771 1.00 72.94 263 ARG A CA 1
ATOM 2049 C C . ARG A 1 263 ? -62.159 -11.042 96.892 1.00 72.94 263 ARG A C 1
ATOM 2051 O O . ARG A 1 263 ? -62.874 -10.068 97.104 1.00 72.94 263 ARG A O 1
ATOM 2058 N N . LYS A 1 264 ? -62.648 -12.278 96.772 1.00 71.56 264 LYS A N 1
ATOM 2059 C CA . LYS A 1 264 ? -64.052 -12.603 97.045 1.00 71.56 264 LYS A CA 1
ATOM 2060 C C . LYS A 1 264 ? -64.301 -12.459 98.546 1.00 71.56 264 LYS A C 1
ATOM 2062 O O . LYS A 1 264 ? -63.879 -13.312 99.323 1.00 71.56 264 LYS A O 1
ATOM 2067 N N . TYR A 1 265 ? -64.963 -11.380 98.951 1.00 66.88 265 TYR A N 1
ATOM 2068 C CA . TYR A 1 265 ? -65.506 -11.263 100.300 1.00 66.88 265 TYR A CA 1
ATOM 2069 C C . TYR A 1 265 ? -66.683 -12.233 100.434 1.00 66.88 265 TYR A C 1
ATOM 2071 O O . TYR A 1 265 ? -67.687 -12.103 99.735 1.00 66.88 265 TYR A O 1
ATOM 2079 N N . ARG A 1 266 ? -66.539 -13.238 101.304 1.00 62.81 266 ARG A N 1
ATOM 2080 C CA . ARG A 1 266 ? -67.664 -14.052 101.767 1.00 62.81 266 ARG A CA 1
ATOM 2081 C C . ARG A 1 266 ? -68.307 -13.313 102.931 1.00 62.81 266 ARG A C 1
ATOM 2083 O O . ARG A 1 266 ? -67.695 -13.203 103.987 1.00 62.81 266 ARG A O 1
ATOM 2090 N N . PHE A 1 267 ? -69.502 -12.783 102.704 1.00 58.84 267 PHE A N 1
ATOM 2091 C CA . PHE A 1 267 ? -70.359 -12.320 103.786 1.00 58.84 267 PHE A CA 1
ATOM 2092 C C . PHE A 1 267 ? -70.885 -13.552 104.535 1.00 58.84 267 PHE A C 1
ATOM 2094 O O . PHE A 1 267 ? -71.500 -14.426 103.919 1.00 58.84 267 PHE A O 1
ATOM 2101 N N . HIS A 1 268 ? -70.586 -13.623 105.830 1.00 57.56 268 HIS A N 1
ATOM 2102 C CA . HIS A 1 268 ? -71.191 -14.524 106.807 1.00 57.56 268 HIS A CA 1
ATOM 2103 C C . HIS A 1 268 ? -71.748 -13.673 107.940 1.00 57.56 268 HIS A C 1
ATOM 2105 O O . HIS A 1 268 ? -71.049 -12.702 108.314 1.00 57.56 268 HIS A O 1
#

Foldseek 3Di:
DVLLVLQVVLVVVLCCVVPVPWDQVLDDPVVSVVLVVQLVQQALVFDDPVRDDLVVNQVVVCVRTPPSVVPDSVSVRVSSNVSSNVSVVVVVVDDDDDDDDDDDDDDDDDDDDDDDDDDDPPPVPLDPLLVVCCVVP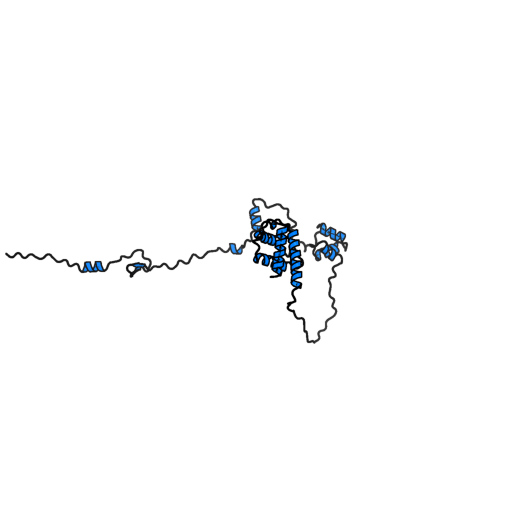VPDDSVLSVQLCVVVVNDNVSSVVCVVVVPDDDDCVVPDVPPPPPPDPPQDDPVCNVVVCCVVPPPDPVVVVVDDPDPPDDDDPPDQQFDDDPNDTQGDRVDPDDDDDDVVVVVVVVPDDDDDPDDDDDDD

Secondary structure (DSSP, 8-state):
-HHHHHHHHHHHHHHHHH-TT---TT--HHHHHHHHHHHHHHTTT---TTT--HHHHHHHHHTTSTTGGGS-HHHHHHHHHHHHHHHHHHHTTS---PPP---------------------------HHHHHHHHH-TT--HHHHHHHHHHTTT-HHHHHHHHHH--S---TTS--S---S-----PPPTTTHHHHHHHHH----HHHHTS---PPPP--PPP---EEETTEEEESS--S------HHHHHHHHT---PPPP------

Sequence (268 aa):
MELERIVSAALLAFVQTHLPEADLSGLDEVIFSYVLGVLEDLGPSGPSEDNFDMEAFTEMMEAYVPGFAHIPRGIIGDMMQKLSGQLSGARNKEPLRRPEKLKEETRASPAAGDNQDEAASAEEELLPGVEVLLEVFPTCSVEQAQWVLAKARGDLEEAVQMLVEGKEEGPPAWDGPNQDLPRRLRGPQKDELKSFILQKYMMVDSAEDQKVHRPMAPKEAPKKLIRYIDNQVVSTKGERFKDVRNPEAEEMKATYINLKPARKYRFH

Nearest PDB structures (foldseek):
  2dam-assembly1_A  TM=5.909E-01  e=7.365E-01  Homo sapiens
  2muu-assembly1_A  TM=3.994E-01  e=5.900E+00  Homo sapiens
  2lbc-assembly1_A  TM=3.449E-01  e=6.985E+00  Homo sapiens